Protein AF-A0A539DCM6-F1 (afdb_monomer)

Structure (mmCIF, N/CA/C/O backbone):
data_AF-A0A539DCM6-F1
#
_entry.id   AF-A0A539DCM6-F1
#
loop_
_atom_site.group_PDB
_atom_site.id
_atom_site.type_symbol
_atom_site.label_atom_id
_atom_site.label_alt_id
_atom_site.label_comp_id
_atom_site.label_asym_id
_atom_site.label_entity_id
_atom_site.label_seq_id
_atom_site.pdbx_PDB_ins_code
_atom_site.Cartn_x
_atom_site.Cartn_y
_atom_site.Cartn_z
_atom_site.occupancy
_atom_site.B_iso_or_equiv
_atom_site.auth_seq_id
_atom_site.auth_comp_id
_atom_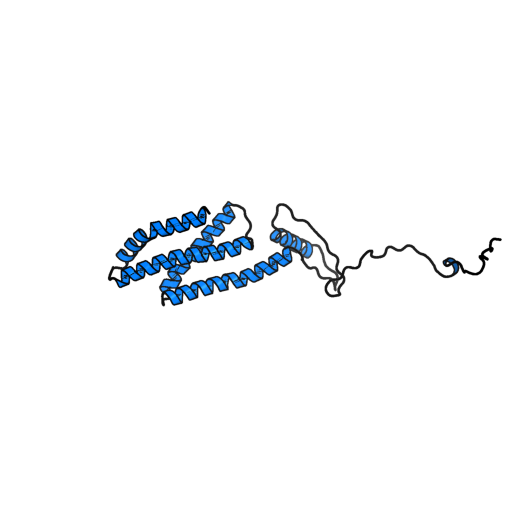site.auth_asym_id
_atom_site.auth_atom_id
_atom_site.pdbx_PDB_model_num
ATOM 1 N N . MET A 1 1 ? 67.502 37.985 -46.246 1.00 41.97 1 MET A N 1
ATOM 2 C CA . MET A 1 1 ? 68.127 36.725 -46.707 1.00 41.97 1 MET A CA 1
ATOM 3 C C . MET A 1 1 ? 67.236 35.557 -46.261 1.00 41.97 1 MET A C 1
ATOM 5 O O . MET A 1 1 ? 67.268 35.236 -45.078 1.00 41.97 1 MET A O 1
ATOM 9 N N . PRO A 1 2 ? 66.351 34.993 -47.108 1.00 43.91 2 PRO A N 1
ATOM 10 C CA . PRO A 1 2 ? 65.437 33.927 -46.693 1.00 43.91 2 PRO A CA 1
ATOM 11 C C . PRO A 1 2 ? 66.036 32.538 -46.976 1.00 43.91 2 PRO A C 1
ATOM 13 O O . PRO A 1 2 ? 66.591 32.291 -48.044 1.00 43.91 2 PRO A O 1
ATOM 16 N N . ARG A 1 3 ? 65.940 31.625 -46.001 1.00 49.44 3 ARG A N 1
ATOM 17 C CA . ARG A 1 3 ? 66.381 30.226 -46.120 1.00 49.44 3 ARG A CA 1
ATOM 18 C C . ARG A 1 3 ? 65.344 29.419 -46.907 1.00 49.44 3 ARG A C 1
ATOM 20 O O . ARG A 1 3 ? 64.214 29.262 -46.460 1.00 49.44 3 ARG A O 1
ATOM 27 N N . THR A 1 4 ? 65.741 28.885 -48.058 1.00 55.34 4 THR A N 1
ATOM 28 C CA . THR A 1 4 ? 64.937 27.976 -48.886 1.00 55.34 4 THR A CA 1
ATOM 29 C C . THR A 1 4 ? 64.808 26.606 -48.213 1.00 55.34 4 THR A C 1
ATOM 31 O O . THR A 1 4 ? 65.805 25.909 -48.011 1.00 55.34 4 THR A O 1
ATOM 34 N N . PHE A 1 5 ? 63.582 26.212 -47.870 1.00 56.78 5 PHE A N 1
ATOM 35 C CA . PHE A 1 5 ? 63.242 24.879 -47.367 1.00 56.78 5 PHE A CA 1
ATOM 36 C C . PHE A 1 5 ? 63.345 23.856 -48.517 1.00 56.78 5 PHE A C 1
ATOM 38 O O . PHE A 1 5 ? 62.618 23.950 -49.502 1.00 56.78 5 PHE A O 1
ATOM 45 N N . ARG A 1 6 ? 64.267 22.888 -48.419 1.00 56.03 6 ARG A N 1
ATOM 46 C CA . ARG A 1 6 ? 64.438 21.785 -49.388 1.00 56.03 6 ARG A CA 1
ATOM 47 C C . ARG A 1 6 ? 63.331 20.743 -49.169 1.00 56.03 6 ARG A C 1
ATOM 49 O O . ARG A 1 6 ? 63.297 20.120 -48.111 1.00 56.03 6 ARG A O 1
ATOM 56 N N . SER A 1 7 ? 62.453 20.540 -50.151 1.00 57.91 7 SER A N 1
ATOM 57 C CA . SER A 1 7 ? 61.242 19.705 -50.035 1.00 57.91 7 SER A CA 1
ATOM 58 C C . SER A 1 7 ? 61.414 18.206 -50.342 1.00 57.91 7 SER A C 1
ATOM 60 O O . SER A 1 7 ? 60.412 17.519 -50.499 1.00 57.91 7 SER A O 1
ATOM 62 N N . ASP A 1 8 ? 62.634 17.666 -50.416 1.00 59.78 8 ASP A N 1
ATOM 63 C CA . ASP A 1 8 ? 62.875 16.352 -51.056 1.00 59.78 8 ASP A CA 1
ATOM 64 C C . ASP A 1 8 ? 63.174 15.176 -50.110 1.00 59.78 8 ASP A C 1
ATOM 66 O O . ASP A 1 8 ? 63.873 14.236 -50.480 1.00 59.78 8 ASP A O 1
ATOM 70 N N . ARG A 1 9 ? 62.667 15.171 -48.869 1.00 59.62 9 ARG A N 1
ATOM 71 C CA . ARG A 1 9 ? 62.947 14.057 -47.932 1.00 59.62 9 ARG A CA 1
ATOM 72 C C . ARG A 1 9 ? 61.775 13.510 -47.120 1.00 59.62 9 ARG A C 1
ATOM 74 O O . ARG A 1 9 ? 61.997 12.897 -46.082 1.00 59.62 9 ARG A O 1
ATOM 81 N N . TRP A 1 10 ? 60.545 13.630 -47.617 1.00 63.12 10 TRP A N 1
ATOM 82 C CA . TRP A 1 10 ? 59.394 12.988 -46.973 1.00 63.12 10 TRP A CA 1
ATOM 83 C C . TRP A 1 10 ? 58.633 12.112 -47.973 1.00 63.12 10 TRP A C 1
ATOM 85 O O . TRP A 1 10 ? 58.002 12.647 -48.887 1.00 63.12 10 TRP A O 1
ATOM 95 N N . PRO A 1 11 ? 58.690 10.770 -47.852 1.00 66.06 11 PRO A N 1
ATOM 96 C CA . PRO A 1 11 ? 57.892 9.901 -48.705 1.00 66.06 11 PRO A CA 1
ATOM 97 C C . PRO A 1 11 ? 56.407 10.198 -48.477 1.00 66.06 11 PRO A C 1
ATOM 99 O O . PRO A 1 11 ? 55.925 10.211 -47.344 1.00 66.06 11 PRO A O 1
ATOM 102 N N . ARG A 1 12 ? 55.671 10.450 -49.564 1.00 67.19 12 ARG A N 1
ATOM 103 C CA . ARG A 1 12 ? 54.221 10.672 -49.516 1.00 67.19 12 ARG A CA 1
ATOM 104 C C . ARG A 1 12 ? 53.549 9.434 -48.914 1.00 67.19 12 ARG A C 1
ATOM 106 O O . ARG A 1 12 ? 53.760 8.335 -49.420 1.00 67.19 12 ARG A O 1
ATOM 113 N N . LEU A 1 13 ? 52.715 9.606 -47.883 1.00 63.19 13 LEU A N 1
ATOM 114 C CA . LEU A 1 13 ? 51.977 8.527 -47.193 1.00 63.19 13 LEU A CA 1
ATOM 115 C C . LEU A 1 13 ? 51.229 7.584 -48.155 1.00 63.19 13 LEU A C 1
ATOM 117 O O . LEU A 1 13 ? 51.194 6.375 -47.940 1.00 63.19 13 LEU A O 1
ATOM 121 N N . LEU A 1 14 ? 50.737 8.123 -49.273 1.00 65.38 14 LEU A N 1
ATOM 122 C CA . LEU A 1 14 ? 50.076 7.374 -50.349 1.00 65.38 14 LEU A CA 1
ATOM 123 C C . LEU A 1 14 ? 50.963 6.309 -51.026 1.00 65.38 14 LEU A C 1
ATOM 125 O O . LEU A 1 14 ? 50.437 5.416 -51.675 1.00 65.38 14 LEU A O 1
ATOM 129 N N . SER A 1 15 ? 52.293 6.378 -50.883 1.00 73.12 15 SER A N 1
ATOM 130 C CA . SER A 1 15 ? 53.228 5.385 -51.444 1.00 73.12 15 SER A CA 1
ATOM 131 C C . SER A 1 15 ? 53.387 4.125 -50.585 1.00 73.12 15 SER A C 1
ATOM 133 O O . SER A 1 15 ? 53.967 3.147 -51.051 1.00 73.12 15 SER A O 1
ATOM 135 N N . ARG A 1 16 ? 52.901 4.134 -49.332 1.00 73.25 16 ARG A N 1
ATOM 136 C CA . ARG A 1 16 ? 53.064 3.021 -48.375 1.00 73.25 16 ARG A CA 1
ATOM 137 C C . ARG A 1 16 ? 51.793 2.633 -47.612 1.00 73.25 16 ARG A C 1
ATOM 139 O O . ARG A 1 16 ? 51.820 1.646 -46.886 1.00 73.25 16 ARG A O 1
ATOM 146 N N . ALA A 1 17 ? 50.692 3.369 -47.765 1.00 77.56 17 ALA A N 1
ATOM 147 C CA . ALA A 1 17 ? 49.424 3.076 -47.102 1.00 77.56 17 ALA A CA 1
ATOM 148 C C . ALA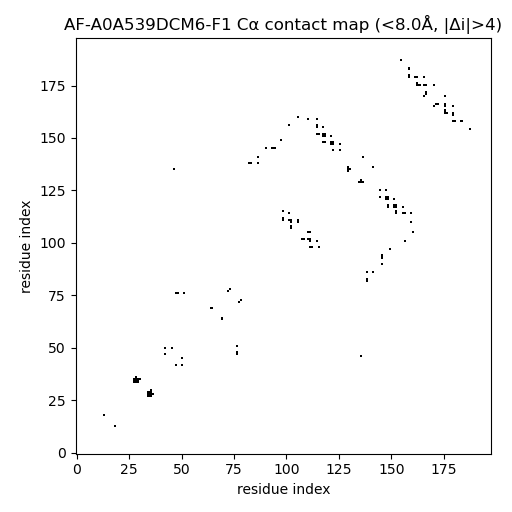 A 1 17 ? 48.232 3.315 -48.041 1.00 77.56 17 ALA A C 1
ATOM 150 O O . ALA A 1 17 ? 48.166 4.328 -48.738 1.00 77.56 17 ALA A O 1
ATOM 151 N N . LYS A 1 18 ? 47.268 2.387 -48.029 1.00 79.31 18 LYS A N 1
ATOM 152 C CA . LYS A 1 18 ? 46.002 2.509 -48.759 1.00 79.31 18 LYS A CA 1
ATOM 153 C C . LYS A 1 18 ? 44.984 3.213 -47.864 1.00 79.31 18 LYS A C 1
ATOM 155 O O . LYS A 1 18 ? 44.531 2.643 -46.877 1.00 79.31 18 LYS A O 1
ATOM 160 N N . ILE A 1 19 ? 44.649 4.456 -48.198 1.00 80.12 19 ILE A N 1
ATOM 161 C CA . ILE A 1 19 ? 43.641 5.237 -47.475 1.00 80.12 19 ILE A CA 1
ATOM 162 C C . ILE A 1 19 ? 42.272 4.879 -48.050 1.00 80.12 19 ILE A C 1
ATOM 164 O O . ILE A 1 19 ? 42.021 5.075 -49.237 1.00 80.12 19 ILE A O 1
ATOM 168 N N . THR A 1 20 ? 41.394 4.341 -47.210 1.00 83.88 20 THR A N 1
ATOM 169 C CA . THR A 1 20 ? 40.003 4.042 -47.561 1.00 83.88 20 THR A CA 1
ATOM 170 C C . THR A 1 20 ? 39.091 4.653 -46.520 1.00 83.88 20 THR A C 1
ATOM 172 O O . THR A 1 20 ? 39.305 4.441 -45.327 1.00 83.88 20 THR A O 1
ATOM 175 N N . PHE A 1 21 ? 38.064 5.364 -46.969 1.00 82.81 21 PHE A N 1
ATOM 176 C CA . PHE A 1 21 ? 36.978 5.777 -46.094 1.00 82.81 21 PHE A CA 1
ATOM 177 C C . PHE A 1 21 ? 36.132 4.545 -45.778 1.00 82.81 21 PHE 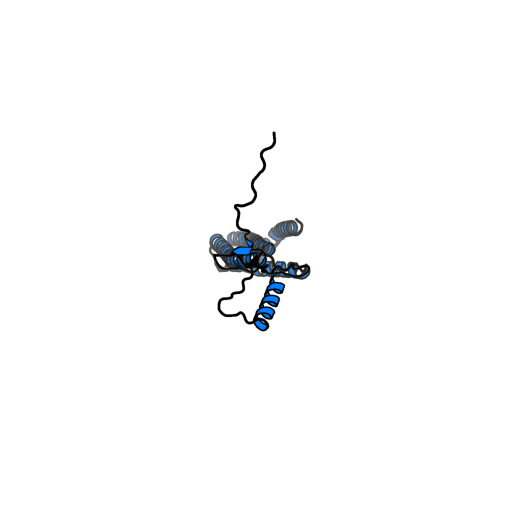A C 1
ATOM 179 O O . PHE A 1 21 ? 35.689 3.846 -46.688 1.00 82.81 21 PHE A O 1
ATOM 186 N N . GLN A 1 22 ? 35.972 4.250 -44.492 1.00 83.44 22 GLN A N 1
ATOM 187 C CA . GLN A 1 22 ? 35.114 3.177 -44.003 1.00 83.44 22 GLN A CA 1
ATOM 188 C C . GLN A 1 22 ? 34.178 3.759 -42.952 1.00 83.44 22 GLN A C 1
ATOM 190 O O . GLN A 1 22 ? 34.597 4.580 -42.132 1.00 83.44 22 GLN A O 1
ATOM 195 N N . GLU A 1 23 ? 32.920 3.331 -42.971 1.00 81.25 23 GLU A N 1
ATOM 196 C CA . GLU A 1 23 ? 31.984 3.653 -41.901 1.00 81.25 23 GLU A CA 1
ATOM 197 C C . GLU A 1 23 ? 32.360 2.847 -40.656 1.00 81.25 23 GLU A C 1
ATOM 199 O O . GLU A 1 23 ? 32.280 1.619 -40.623 1.00 81.25 23 GLU A O 1
ATOM 204 N N . GLY A 1 24 ? 32.831 3.559 -39.635 1.00 80.81 24 GLY A N 1
ATOM 205 C CA . GLY A 1 24 ? 33.124 3.010 -38.319 1.00 80.81 24 GLY A CA 1
ATOM 206 C C . GLY A 1 24 ? 32.058 3.411 -37.297 1.00 80.81 24 GLY A C 1
ATOM 207 O O . GLY A 1 24 ? 31.345 4.398 -37.493 1.00 80.81 24 GLY A O 1
ATOM 208 N N . PRO A 1 25 ? 31.940 2.683 -36.175 1.00 78.69 25 PRO A N 1
ATOM 209 C CA . PRO A 1 25 ? 31.052 3.086 -35.095 1.00 78.69 25 PRO A CA 1
ATOM 210 C C . PRO A 1 25 ? 31.507 4.431 -34.516 1.00 78.69 25 PRO A C 1
ATOM 212 O O . PRO A 1 25 ? 32.620 4.542 -34.010 1.00 78.69 25 PRO A O 1
ATOM 215 N N . ASN A 1 26 ? 30.622 5.430 -34.541 1.00 83.56 26 ASN A N 1
ATOM 216 C CA . ASN A 1 26 ? 30.879 6.743 -33.940 1.00 83.56 26 ASN A CA 1
ATOM 217 C C . ASN A 1 26 ? 31.069 6.646 -32.411 1.00 83.56 26 ASN A C 1
ATOM 219 O O . ASN A 1 26 ? 31.875 7.356 -31.820 1.00 83.56 26 ASN A O 1
ATOM 223 N N . GLN A 1 27 ? 30.349 5.724 -31.760 1.00 84.00 27 GLN A N 1
ATOM 224 C CA . GLN A 1 27 ? 30.454 5.484 -30.324 1.00 84.00 27 GLN A CA 1
ATOM 225 C C . GLN A 1 27 ? 30.151 4.020 -29.987 1.00 84.00 27 GLN A C 1
ATOM 227 O O . GLN A 1 27 ? 29.227 3.415 -30.535 1.00 84.00 27 GLN A O 1
ATOM 232 N N . ILE A 1 28 ? 30.921 3.446 -29.058 1.00 86.25 28 ILE A N 1
ATOM 233 C CA . ILE A 1 28 ? 30.667 2.111 -28.504 1.00 86.25 28 ILE A CA 1
ATOM 234 C C . ILE A 1 28 ? 30.239 2.268 -27.049 1.00 86.25 28 ILE A C 1
ATOM 236 O O . ILE A 1 28 ? 31.071 2.391 -26.152 1.00 86.25 28 ILE A O 1
ATOM 240 N N . THR A 1 29 ? 28.931 2.232 -26.814 1.00 87.38 29 THR A N 1
ATOM 241 C CA . THR A 1 29 ? 28.371 2.246 -25.461 1.00 87.38 29 THR A CA 1
ATOM 242 C C . THR A 1 29 ? 28.466 0.856 -24.844 1.00 87.38 29 THR A C 1
ATOM 244 O O . THR A 1 29 ? 28.192 -0.161 -25.493 1.00 87.38 29 THR A O 1
ATOM 247 N N . ARG A 1 30 ? 28.878 0.803 -23.578 1.00 89.25 30 ARG A N 1
ATOM 248 C CA . ARG A 1 30 ? 28.993 -0.436 -22.811 1.00 89.25 30 ARG A CA 1
ATOM 249 C C . ARG A 1 30 ? 28.294 -0.296 -21.475 1.00 89.25 30 ARG A C 1
ATOM 251 O O . ARG A 1 30 ? 28.344 0.759 -20.855 1.00 89.25 30 ARG A O 1
ATOM 258 N N . GLU A 1 31 ? 27.702 -1.389 -21.030 1.00 86.88 31 GLU A N 1
ATOM 259 C CA . GLU A 1 31 ? 27.119 -1.525 -19.704 1.00 86.88 31 GLU A CA 1
ATOM 260 C C . GLU A 1 31 ? 27.605 -2.851 -19.118 1.00 86.88 31 GLU A C 1
ATOM 262 O O . GLU A 1 31 ? 27.544 -3.886 -19.786 1.00 86.88 31 GLU A O 1
ATOM 267 N N . ASN A 1 32 ? 28.194 -2.812 -17.918 1.00 85.81 32 ASN A N 1
ATOM 268 C CA . ASN A 1 32 ? 28.840 -3.968 -17.278 1.00 85.81 32 ASN A CA 1
ATOM 269 C C . ASN A 1 32 ? 29.838 -4.707 -18.198 1.00 85.81 32 ASN A C 1
ATOM 271 O O . ASN A 1 32 ? 29.851 -5.933 -18.287 1.00 85.81 32 ASN A O 1
ATOM 275 N N . GLY A 1 33 ? 30.650 -3.948 -18.945 1.00 88.25 33 GLY A N 1
ATOM 276 C CA . GLY A 1 33 ? 31.675 -4.479 -19.857 1.00 88.25 33 GLY A CA 1
ATOM 277 C C . GLY A 1 33 ? 31.149 -5.019 -21.194 1.00 88.25 33 GLY A C 1
ATOM 278 O O . GLY A 1 33 ? 31.937 -5.232 -22.121 1.00 88.25 33 GLY A O 1
ATOM 279 N N . LYS A 1 34 ? 29.831 -5.168 -21.357 1.00 88.31 34 LYS A N 1
ATOM 280 C CA . LYS A 1 34 ? 29.202 -5.697 -22.574 1.00 88.31 34 LYS A CA 1
ATOM 281 C C . LYS A 1 34 ? 28.694 -4.560 -23.466 1.00 88.31 34 LYS A C 1
ATOM 283 O O . LYS A 1 34 ? 28.276 -3.518 -22.967 1.00 88.31 34 LYS A O 1
ATOM 288 N N . ARG A 1 35 ? 28.768 -4.722 -24.794 1.00 89.94 35 ARG A N 1
ATOM 289 C CA . ARG A 1 35 ? 28.284 -3.707 -25.749 1.00 89.94 35 ARG A CA 1
ATOM 290 C C . ARG A 1 35 ? 26.766 -3.583 -25.627 1.00 89.94 35 ARG A C 1
ATOM 292 O O . ARG A 1 35 ? 26.072 -4.593 -25.654 1.00 89.94 35 ARG A O 1
ATOM 299 N N . ARG A 1 36 ? 26.270 -2.351 -25.532 1.00 89.06 36 ARG A N 1
ATOM 300 C CA . ARG A 1 36 ? 24.843 -2.042 -25.441 1.00 89.06 36 ARG A CA 1
ATOM 301 C C . ARG A 1 36 ? 24.424 -1.123 -26.579 1.00 89.06 36 ARG A C 1
ATOM 303 O O . ARG A 1 36 ? 25.146 -0.196 -26.938 1.00 89.06 36 ARG A O 1
ATOM 310 N N . ILE A 1 37 ? 23.221 -1.362 -27.089 1.00 88.00 37 ILE A N 1
ATOM 311 C CA . ILE A 1 37 ? 22.486 -0.435 -27.947 1.00 88.00 37 ILE A CA 1
ATOM 312 C C . ILE A 1 37 ? 21.243 -0.012 -27.164 1.00 88.00 37 ILE A C 1
ATOM 314 O O . ILE A 1 37 ? 20.533 -0.861 -26.629 1.00 88.00 37 ILE A O 1
ATOM 318 N N . ALA A 1 38 ? 21.021 1.295 -27.030 1.00 87.75 38 ALA A N 1
ATOM 319 C CA . ALA A 1 38 ? 19.868 1.839 -26.325 1.00 87.75 38 ALA A CA 1
ATOM 320 C C . ALA A 1 38 ? 18.815 2.299 -27.337 1.00 87.75 38 ALA A C 1
ATOM 322 O O . ALA A 1 38 ? 19.101 3.142 -28.183 1.00 87.75 38 ALA A O 1
ATOM 323 N N . VAL A 1 39 ? 17.602 1.761 -27.222 1.00 88.44 39 VAL A N 1
ATOM 324 C CA . VAL A 1 39 ? 16.421 2.246 -27.943 1.00 88.44 39 VAL A CA 1
ATOM 325 C C . VAL A 1 39 ? 15.585 3.036 -26.944 1.00 88.44 39 VAL A C 1
ATOM 327 O O . VAL A 1 39 ? 15.215 2.510 -25.896 1.00 88.44 39 VAL A O 1
ATOM 330 N N . MET A 1 40 ? 15.349 4.314 -27.230 1.00 88.38 40 MET A N 1
ATOM 331 C CA . MET A 1 40 ? 14.592 5.212 -26.357 1.00 88.38 40 MET A CA 1
ATOM 332 C C . MET A 1 40 ? 13.223 5.484 -26.970 1.00 88.38 40 MET A C 1
ATOM 334 O O . MET A 1 40 ? 13.124 5.773 -28.160 1.00 88.38 40 MET A O 1
ATOM 338 N N . ALA A 1 41 ? 12.181 5.414 -26.150 1.00 88.25 41 ALA A N 1
ATOM 339 C CA . ALA A 1 41 ? 10.817 5.743 -26.534 1.00 88.25 41 ALA A CA 1
ATOM 340 C C . ALA A 1 41 ? 10.191 6.618 -25.444 1.00 88.25 41 ALA A C 1
ATOM 342 O O . ALA A 1 41 ? 10.286 6.296 -24.260 1.00 88.25 41 ALA A O 1
ATOM 343 N N . ASN A 1 42 ? 9.554 7.716 -25.850 1.00 86.88 42 ASN A N 1
ATOM 344 C CA . ASN A 1 42 ? 8.807 8.586 -24.947 1.00 86.88 42 ASN A CA 1
ATOM 345 C C . ASN A 1 42 ? 7.331 8.193 -24.992 1.00 86.88 42 ASN A C 1
ATOM 347 O O . ASN A 1 42 ? 6.722 8.187 -26.061 1.00 86.88 42 ASN A O 1
ATOM 351 N N . VAL A 1 43 ? 6.766 7.864 -23.833 1.00 84.81 43 VAL A N 1
ATOM 352 C CA . VAL A 1 43 ? 5.357 7.486 -23.694 1.00 84.81 43 VAL A CA 1
ATOM 353 C C . VAL A 1 43 ? 4.578 8.695 -23.188 1.00 84.81 43 VAL A C 1
ATOM 355 O O . VAL A 1 43 ? 4.910 9.249 -22.142 1.00 84.81 43 VAL A O 1
ATOM 358 N N . THR A 1 44 ? 3.525 9.079 -23.910 1.00 83.94 44 THR A N 1
ATOM 359 C CA . THR A 1 44 ? 2.646 10.201 -23.549 1.00 83.94 44 THR A CA 1
ATOM 360 C C . THR A 1 44 ? 1.194 9.736 -23.572 1.00 83.94 44 THR A C 1
ATOM 362 O O . THR A 1 44 ? 0.790 9.018 -24.483 1.00 83.94 44 THR A O 1
ATOM 365 N N . GLY A 1 45 ? 0.397 10.141 -22.579 1.00 79.06 45 GLY A N 1
ATOM 366 C CA . GLY A 1 45 ? -1.044 9.848 -22.531 1.00 79.06 45 GLY A CA 1
ATOM 367 C C . GLY A 1 45 ? -1.420 8.414 -22.131 1.00 79.06 45 GLY A C 1
ATOM 368 O O . GLY A 1 45 ? -2.593 8.062 -22.202 1.00 79.06 45 GLY A O 1
ATOM 369 N N . ARG A 1 46 ? -0.458 7.587 -21.701 1.00 78.88 46 ARG A N 1
ATOM 370 C CA . ARG A 1 46 ? -0.687 6.212 -21.226 1.00 78.88 46 ARG A CA 1
ATOM 371 C C . ARG A 1 46 ? 0.262 5.855 -20.083 1.00 78.88 46 ARG A C 1
ATOM 373 O O . ARG A 1 46 ? 1.299 6.492 -19.910 1.00 78.88 46 ARG A O 1
ATOM 380 N N . ASP A 1 47 ? -0.095 4.842 -19.300 1.00 81.88 47 ASP A N 1
ATOM 381 C CA . ASP A 1 47 ? 0.740 4.325 -18.225 1.00 81.88 47 ASP A CA 1
ATOM 382 C C . ASP A 1 47 ? 1.974 3.569 -18.760 1.00 81.88 47 ASP A C 1
ATOM 384 O O . ASP A 1 47 ? 1.916 2.808 -19.728 1.00 81.88 47 ASP A O 1
ATOM 388 N N . ILE A 1 48 ? 3.119 3.787 -18.107 1.00 83.06 48 ILE A N 1
ATOM 389 C CA . ILE A 1 48 ? 4.412 3.211 -18.513 1.00 83.06 48 ILE A CA 1
ATOM 390 C C . ILE A 1 48 ? 4.396 1.681 -18.384 1.00 83.06 48 ILE A C 1
ATOM 392 O O . ILE A 1 48 ? 4.947 0.983 -19.231 1.00 83.06 48 ILE A O 1
ATOM 396 N N . GLY A 1 49 ? 3.766 1.151 -17.331 1.00 81.31 49 GLY A N 1
ATOM 397 C CA . GLY A 1 49 ? 3.745 -0.287 -17.055 1.00 81.31 49 GLY A CA 1
ATOM 398 C C . GLY A 1 49 ? 3.014 -1.087 -18.133 1.00 81.31 49 GLY A C 1
ATOM 399 O O . GLY A 1 49 ? 3.544 -2.078 -18.637 1.00 81.31 49 GLY A O 1
ATOM 400 N N . GLY A 1 50 ? 1.827 -0.633 -18.523 1.00 84.44 50 GLY A N 1
ATOM 401 C CA . GLY A 1 50 ? 1.007 -1.218 -19.575 1.00 84.44 50 GLY A CA 1
ATOM 402 C C . GLY A 1 50 ? 1.675 -1.119 -20.940 1.00 84.44 50 GLY A C 1
ATOM 403 O O . GLY A 1 50 ? 1.720 -2.117 -21.657 1.00 84.44 50 GLY A O 1
ATOM 404 N N . PHE A 1 51 ? 2.278 0.031 -21.268 1.00 88.44 51 PHE A N 1
ATOM 405 C CA . PHE A 1 51 ? 3.053 0.179 -22.503 1.00 88.44 51 PHE A CA 1
ATOM 406 C C . PHE A 1 51 ? 4.212 -0.823 -22.585 1.00 88.44 51 PHE A C 1
ATOM 408 O O . PHE A 1 51 ? 4.350 -1.514 -23.591 1.00 88.44 51 PHE A O 1
ATOM 415 N N . VAL A 1 52 ? 5.031 -0.933 -21.532 1.00 87.31 52 VAL A N 1
ATOM 416 C CA . VAL A 1 52 ? 6.184 -1.848 -21.534 1.00 87.31 52 VAL A CA 1
ATOM 417 C C . VAL A 1 52 ? 5.736 -3.307 -21.581 1.00 87.31 52 VAL A C 1
ATOM 419 O O . VAL A 1 52 ? 6.343 -4.100 -22.292 1.00 87.31 52 VAL A O 1
ATOM 422 N N . THR A 1 53 ? 4.651 -3.662 -20.891 1.00 87.38 53 THR A N 1
ATOM 423 C CA . THR A 1 53 ? 4.105 -5.029 -20.926 1.00 87.38 53 THR A CA 1
ATOM 424 C C . THR A 1 53 ? 3.645 -5.410 -22.336 1.00 87.38 53 THR A C 1
ATOM 426 O O . THR A 1 53 ? 3.971 -6.491 -22.822 1.00 87.38 53 THR A O 1
ATOM 429 N N . GLU A 1 54 ? 2.939 -4.511 -23.024 1.00 88.81 54 GLU A N 1
ATOM 430 C CA . GLU A 1 54 ? 2.507 -4.713 -24.412 1.00 88.81 54 GLU A CA 1
ATOM 431 C C . GLU A 1 54 ? 3.701 -4.781 -25.375 1.00 88.81 54 GLU A C 1
ATOM 433 O O . GLU A 1 54 ? 3.756 -5.648 -26.250 1.00 88.81 54 GLU A O 1
ATOM 438 N N . ALA A 1 55 ? 4.682 -3.892 -25.204 1.00 88.81 55 ALA A N 1
ATOM 439 C CA . ALA A 1 55 ? 5.883 -3.872 -26.026 1.00 88.81 55 ALA A CA 1
ATOM 440 C C . ALA A 1 55 ? 6.714 -5.151 -25.842 1.00 88.81 55 ALA A C 1
ATOM 442 O O . ALA A 1 55 ? 7.150 -5.727 -26.835 1.00 88.81 55 ALA A O 1
ATOM 443 N N . GLN A 1 56 ? 6.862 -5.636 -24.605 1.00 88.25 56 GLN A N 1
ATOM 444 C CA . GLN A 1 56 ? 7.536 -6.897 -24.302 1.00 88.25 56 GLN A CA 1
ATOM 445 C C . GLN A 1 56 ? 6.858 -8.069 -25.014 1.00 88.25 56 GLN A C 1
ATOM 447 O O . GLN A 1 56 ? 7.525 -8.811 -25.725 1.00 88.25 56 GLN A O 1
ATOM 452 N N . GLN A 1 57 ? 5.530 -8.185 -24.909 1.00 90.62 57 GLN A N 1
ATOM 453 C CA . GLN A 1 57 ? 4.774 -9.252 -25.575 1.00 90.62 57 GLN A CA 1
ATOM 454 C C . GLN A 1 57 ? 4.948 -9.231 -27.099 1.00 90.62 57 GLN A C 1
ATOM 456 O O . GLN A 1 57 ? 5.128 -10.277 -27.720 1.00 90.62 57 GLN A O 1
ATOM 461 N N . ARG A 1 58 ? 4.915 -8.045 -27.719 1.00 90.62 58 ARG A N 1
ATOM 462 C CA . ARG A 1 58 ? 5.091 -7.910 -29.174 1.00 90.62 58 ARG A CA 1
ATOM 463 C C . ARG A 1 58 ? 6.513 -8.220 -29.625 1.00 90.62 58 ARG A C 1
ATOM 465 O O . ARG A 1 58 ? 6.685 -8.846 -30.671 1.00 90.62 58 ARG A O 1
ATOM 472 N N . ILE A 1 59 ? 7.509 -7.774 -28.862 1.00 89.12 59 ILE A N 1
ATOM 473 C CA . ILE A 1 59 ? 8.926 -8.020 -29.145 1.00 89.12 59 ILE A CA 1
ATOM 474 C C . ILE A 1 59 ? 9.227 -9.510 -29.014 1.00 89.12 59 ILE A C 1
ATOM 476 O O . ILE A 1 59 ? 9.783 -10.077 -29.948 1.00 89.12 59 ILE A O 1
ATOM 480 N N . ASP A 1 60 ? 8.780 -10.153 -27.935 1.00 87.44 60 ASP A N 1
ATOM 481 C CA . ASP A 1 60 ? 8.983 -11.589 -27.719 1.00 87.44 60 ASP A CA 1
ATOM 482 C C . ASP A 1 60 ? 8.307 -12.438 -28.809 1.00 87.44 60 ASP A C 1
ATOM 484 O O . ASP A 1 60 ? 8.839 -13.471 -29.205 1.00 87.44 60 ASP A O 1
ATOM 488 N N . ALA A 1 61 ? 7.159 -11.994 -29.336 1.00 89.00 61 ALA A N 1
ATOM 489 C CA . ALA A 1 61 ? 6.456 -12.696 -30.410 1.00 89.00 61 ALA A CA 1
ATOM 490 C C . ALA A 1 61 ? 7.075 -12.484 -31.804 1.00 89.00 61 ALA A C 1
ATOM 492 O O . ALA A 1 61 ? 6.993 -13.368 -32.656 1.00 89.00 61 ALA A O 1
ATOM 493 N N . SER A 1 62 ? 7.656 -11.309 -32.067 1.00 86.56 62 SER A N 1
ATOM 494 C CA . SER A 1 62 ? 8.068 -10.908 -33.423 1.00 86.56 62 SER A CA 1
ATOM 495 C C . SER A 1 62 ? 9.578 -10.985 -33.654 1.00 86.56 62 SER A C 1
ATOM 497 O O . SER A 1 62 ? 10.018 -11.048 -34.801 1.00 86.56 62 SER A O 1
ATOM 499 N N . ILE A 1 63 ? 10.388 -10.944 -32.592 1.00 85.00 63 ILE A N 1
ATOM 500 C CA . ILE A 1 63 ? 11.842 -10.799 -32.678 1.00 85.00 63 ILE A CA 1
ATOM 501 C C . ILE A 1 63 ? 12.517 -11.981 -31.986 1.00 85.00 63 ILE A C 1
ATOM 503 O O . ILE A 1 63 ? 12.511 -12.105 -30.766 1.00 85.00 63 ILE A O 1
ATOM 507 N N . HIS A 1 64 ? 13.190 -12.808 -32.782 1.00 82.69 64 HIS A N 1
ATOM 508 C CA . HIS A 1 64 ? 14.069 -13.856 -32.275 1.00 82.69 64 HIS A CA 1
ATOM 509 C C . HIS A 1 64 ? 15.493 -13.304 -32.182 1.00 82.69 64 HIS A C 1
ATOM 511 O O . HIS A 1 64 ? 16.124 -12.993 -33.193 1.00 82.69 64 HIS A O 1
ATOM 517 N N . LEU A 1 65 ? 15.993 -13.149 -30.957 1.00 84.06 65 LEU A N 1
ATOM 518 C CA . LEU A 1 65 ? 17.347 -12.659 -30.711 1.00 84.06 65 LEU A CA 1
ATOM 519 C C . LEU A 1 65 ? 18.377 -13.758 -31.032 1.00 84.06 65 LEU A C 1
ATOM 521 O O . LEU A 1 65 ? 18.205 -14.895 -30.585 1.00 84.06 65 LEU A O 1
ATOM 525 N N . PRO A 1 66 ? 19.467 -13.447 -31.762 1.00 85.75 66 PRO A N 1
ATOM 526 C CA . PRO A 1 66 ? 20.563 -14.389 -31.953 1.00 85.75 66 PRO A CA 1
ATOM 527 C C . PRO A 1 66 ? 21.193 -14.794 -30.609 1.00 85.75 66 PRO A C 1
ATOM 529 O O . PRO A 1 66 ? 21.173 -14.009 -29.652 1.00 85.75 66 PRO A O 1
ATOM 532 N N . PRO A 1 67 ? 21.813 -15.983 -30.519 1.00 83.81 67 PRO A N 1
ATOM 533 C CA . PRO A 1 67 ? 22.493 -16.411 -29.303 1.00 83.81 67 PRO A CA 1
ATOM 534 C C . PRO A 1 67 ? 23.566 -15.395 -28.886 1.00 83.81 67 PRO A C 1
ATOM 536 O O . PRO A 1 67 ? 24.334 -14.897 -29.708 1.00 83.81 67 PRO A O 1
ATOM 539 N N . GLY A 1 68 ? 23.609 -15.082 -27.589 1.00 84.50 68 GLY A N 1
ATOM 540 C CA . GLY A 1 68 ? 24.532 -14.093 -27.022 1.00 84.50 68 GLY A CA 1
ATOM 541 C C . GLY A 1 68 ? 23.986 -12.663 -26.938 1.00 84.50 68 GLY A C 1
ATOM 542 O O . GLY A 1 68 ? 24.679 -11.805 -26.395 1.00 84.50 68 GLY A O 1
ATOM 543 N N . TYR A 1 69 ? 22.758 -12.405 -27.400 1.00 85.94 69 TYR A N 1
ATOM 544 C CA . TYR A 1 69 ? 22.053 -11.138 -27.192 1.00 85.94 69 TYR A CA 1
ATOM 545 C C . TYR A 1 69 ? 20.991 -11.284 -26.098 1.00 85.94 69 TYR A C 1
ATOM 547 O O . TYR A 1 69 ? 20.318 -12.306 -26.000 1.00 85.94 69 TYR A O 1
ATOM 555 N N . TRP A 1 70 ? 20.826 -10.249 -25.280 1.00 85.69 70 TRP A N 1
ATOM 556 C CA . TRP A 1 70 ? 19.737 -10.144 -24.309 1.00 85.69 70 TRP A CA 1
ATOM 557 C C . TRP A 1 70 ? 19.100 -8.765 -24.421 1.00 85.69 70 TRP A C 1
ATOM 559 O O . TRP A 1 70 ? 19.770 -7.775 -24.730 1.00 85.69 70 TRP A O 1
ATOM 569 N N . LEU A 1 71 ? 17.801 -8.713 -24.155 1.00 88.19 71 LEU A N 1
ATOM 570 C CA . LEU A 1 71 ? 17.039 -7.478 -24.089 1.00 88.19 71 LEU A CA 1
ATOM 571 C C . LEU A 1 71 ? 16.805 -7.121 -22.622 1.00 88.19 71 LEU A C 1
ATOM 573 O O . LEU A 1 71 ? 16.534 -7.989 -21.796 1.00 88.19 71 LEU A O 1
ATOM 577 N N . GLY A 1 72 ? 16.959 -5.843 -22.293 1.00 86.38 72 GLY A N 1
ATOM 578 C CA . GLY A 1 72 ? 16.740 -5.324 -20.950 1.00 86.38 72 GLY A CA 1
ATOM 579 C C . GLY A 1 72 ? 15.930 -4.040 -21.007 1.00 86.38 72 GLY A C 1
ATOM 580 O O . GLY A 1 72 ? 16.181 -3.185 -21.858 1.00 86.38 72 GLY A O 1
ATOM 581 N N . TRP A 1 73 ? 14.977 -3.905 -20.088 1.00 87.38 73 TRP A N 1
ATOM 582 C CA . TRP A 1 73 ? 14.197 -2.684 -19.908 1.00 87.38 73 TRP A CA 1
ATOM 583 C C . TRP A 1 73 ? 14.784 -1.881 -18.763 1.00 87.38 73 TRP A C 1
ATOM 585 O O . TRP A 1 73 ? 14.806 -2.346 -17.627 1.00 87.38 73 TRP A O 1
ATOM 595 N N . GLY A 1 74 ? 15.258 -0.682 -19.081 1.00 85.62 74 GLY A N 1
ATOM 596 C CA . GLY A 1 74 ? 15.848 0.239 -18.115 1.00 85.62 74 GLY A CA 1
ATOM 597 C C . GLY A 1 74 ? 15.046 1.530 -17.967 1.00 85.62 74 GLY A C 1
ATOM 598 O O . GLY A 1 74 ? 13.983 1.716 -18.565 1.00 85.62 74 GLY A O 1
ATOM 599 N N . GLY A 1 75 ? 15.589 2.464 -17.192 1.00 86.75 75 GLY A N 1
ATOM 600 C CA . GLY A 1 75 ? 15.045 3.817 -17.057 1.00 86.75 75 GLY A CA 1
ATOM 601 C C . GLY A 1 75 ? 13.874 3.895 -16.075 1.00 86.75 75 GLY A C 1
ATOM 602 O O . GLY A 1 75 ? 13.917 3.323 -14.989 1.00 86.75 75 GLY A O 1
ATOM 603 N N . GLN A 1 76 ? 12.815 4.632 -16.428 1.00 83.69 76 GLN A N 1
ATOM 604 C CA . GLN A 1 76 ? 11.674 4.847 -15.522 1.00 83.69 76 GLN A CA 1
ATOM 605 C C . GLN A 1 76 ? 10.944 3.546 -15.156 1.00 83.69 76 GLN A C 1
ATOM 607 O O . GLN A 1 76 ? 10.449 3.418 -14.038 1.00 83.69 76 GLN A O 1
ATOM 612 N N . PHE A 1 77 ? 10.907 2.570 -16.065 1.00 85.81 77 PHE A N 1
ATOM 613 C CA . PHE A 1 77 ? 10.276 1.276 -15.814 1.00 85.81 77 PHE A CA 1
ATOM 614 C C . PHE A 1 77 ? 11.051 0.427 -14.796 1.00 85.81 77 PHE A C 1
ATOM 616 O O . PHE A 1 77 ? 10.447 -0.171 -13.910 1.00 85.81 77 PHE A O 1
ATOM 623 N N . GLU A 1 78 ? 12.384 0.425 -14.858 1.00 86.75 78 GLU A N 1
ATOM 624 C CA . GLU A 1 78 ? 13.227 -0.254 -13.866 1.00 86.75 78 GLU A CA 1
ATOM 625 C C . GLU A 1 78 ? 13.022 0.343 -12.468 1.00 86.75 78 GLU A C 1
ATOM 627 O O . GLU A 1 78 ? 12.798 -0.389 -11.502 1.00 86.75 78 GLU A O 1
ATOM 632 N N . ASN A 1 79 ? 12.984 1.677 -12.372 1.00 86.19 79 ASN A N 1
ATOM 633 C CA . ASN A 1 79 ? 12.659 2.376 -11.127 1.00 86.19 79 ASN A CA 1
ATOM 634 C C . ASN A 1 79 ? 11.256 2.010 -10.612 1.00 86.19 79 ASN A C 1
ATOM 636 O O . ASN A 1 79 ? 11.078 1.809 -9.409 1.00 86.19 79 ASN A O 1
ATOM 640 N N . LEU A 1 80 ? 10.270 1.881 -11.508 1.00 83.94 80 LEU A N 1
ATOM 641 C CA . LEU A 1 80 ? 8.913 1.453 -11.164 1.00 83.94 80 LEU A CA 1
ATOM 642 C C . LEU A 1 80 ? 8.896 0.023 -10.603 1.00 83.94 80 LEU A C 1
ATOM 644 O O . LEU A 1 80 ? 8.281 -0.205 -9.562 1.00 83.94 80 LEU A O 1
ATOM 648 N N . ILE A 1 81 ? 9.590 -0.926 -11.242 1.00 85.44 81 ILE A N 1
ATOM 649 C CA . ILE A 1 81 ? 9.701 -2.313 -10.759 1.00 85.44 81 ILE A CA 1
ATOM 650 C C . ILE A 1 81 ? 10.400 -2.354 -9.400 1.00 85.44 81 ILE A C 1
ATOM 652 O O . ILE A 1 81 ? 9.896 -2.982 -8.466 1.00 85.44 81 ILE A O 1
ATOM 656 N N . ALA A 1 82 ? 11.543 -1.679 -9.267 1.00 87.12 82 ALA A N 1
ATOM 657 C CA . ALA A 1 82 ? 12.304 -1.651 -8.025 1.00 87.12 82 ALA A CA 1
ATOM 658 C C . ALA A 1 82 ? 11.463 -1.089 -6.868 1.00 87.12 82 ALA A C 1
ATOM 660 O O . ALA A 1 82 ? 11.461 -1.645 -5.767 1.00 87.12 82 ALA A O 1
ATOM 661 N N . ALA A 1 83 ? 10.705 -0.021 -7.119 1.00 86.25 83 ALA A N 1
ATOM 662 C CA . ALA A 1 83 ? 9.813 0.567 -6.129 1.00 86.25 83 ALA A CA 1
ATOM 663 C C . ALA A 1 83 ? 8.610 -0.329 -5.802 1.00 86.25 83 ALA A C 1
ATOM 665 O O . ALA A 1 83 ? 8.276 -0.488 -4.627 1.00 86.25 83 ALA A O 1
ATOM 666 N N . ARG A 1 84 ? 7.991 -0.962 -6.807 1.00 85.19 84 ARG A N 1
ATOM 667 C CA . ARG A 1 84 ? 6.904 -1.931 -6.605 1.00 85.19 84 ARG A CA 1
ATOM 668 C C . ARG A 1 84 ? 7.354 -3.086 -5.712 1.00 85.19 84 ARG A C 1
ATOM 670 O O . ARG A 1 84 ? 6.674 -3.391 -4.741 1.00 85.19 84 ARG A O 1
ATOM 677 N N . LYS A 1 85 ? 8.531 -3.658 -5.979 1.00 88.25 85 LYS A N 1
ATOM 678 C CA . LYS A 1 85 ? 9.099 -4.753 -5.179 1.00 88.25 85 LYS A CA 1
ATOM 679 C C . LYS A 1 85 ? 9.329 -4.349 -3.720 1.00 88.25 85 LYS A C 1
ATOM 681 O O . LYS A 1 85 ? 9.113 -5.143 -2.811 1.00 88.25 85 LYS A O 1
ATOM 686 N N . ARG A 1 86 ? 9.745 -3.099 -3.478 1.00 88.25 86 ARG A N 1
ATOM 687 C CA . ARG A 1 86 ? 9.852 -2.555 -2.115 1.00 88.25 86 ARG A CA 1
ATOM 688 C C . ARG A 1 86 ? 8.479 -2.444 -1.451 1.00 88.2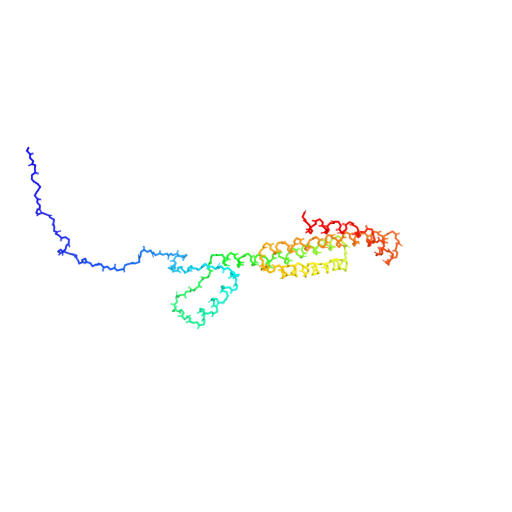5 86 ARG A C 1
ATOM 690 O O . ARG A 1 86 ? 8.337 -2.882 -0.317 1.00 88.25 86 ARG A O 1
ATOM 697 N N . LEU A 1 87 ? 7.471 -1.908 -2.143 1.00 86.31 87 LEU A N 1
ATOM 698 C CA . LEU A 1 87 ? 6.096 -1.799 -1.632 1.00 86.31 87 LEU A CA 1
ATOM 699 C C . LEU A 1 87 ? 5.473 -3.162 -1.309 1.00 86.31 87 LEU A C 1
ATOM 701 O O . LEU A 1 87 ? 4.810 -3.285 -0.285 1.00 86.31 87 LEU A O 1
ATOM 705 N N . GLU A 1 88 ? 5.731 -4.182 -2.126 1.00 88.06 88 GLU A N 1
ATOM 706 C CA . GLU A 1 88 ? 5.268 -5.557 -1.888 1.00 88.06 88 GLU A CA 1
ATOM 707 C C . GLU A 1 88 ? 5.793 -6.139 -0.566 1.00 88.06 88 GLU A C 1
ATOM 709 O O . GLU A 1 88 ? 5.120 -6.966 0.037 1.00 88.06 88 GLU A O 1
ATOM 714 N N . ILE A 1 89 ? 6.949 -5.679 -0.077 1.00 91.88 89 ILE A N 1
ATOM 715 C CA . ILE A 1 89 ? 7.498 -6.075 1.229 1.00 91.88 89 ILE A CA 1
ATOM 716 C C . ILE A 1 89 ? 7.028 -5.122 2.336 1.00 91.88 89 ILE A C 1
ATOM 718 O O . ILE A 1 89 ? 6.636 -5.559 3.418 1.00 91.88 89 ILE A O 1
ATOM 722 N N . VAL A 1 90 ? 7.061 -3.813 2.077 1.00 91.06 90 VAL A N 1
ATOM 723 C CA . VAL A 1 90 ? 6.761 -2.784 3.080 1.00 91.06 90 VAL A CA 1
ATOM 724 C C . VAL A 1 90 ? 5.286 -2.801 3.479 1.00 91.06 90 VAL A C 1
ATOM 726 O O . VAL A 1 90 ? 4.998 -2.707 4.666 1.00 91.06 90 VAL A O 1
ATOM 729 N N . VAL A 1 91 ? 4.350 -2.968 2.537 1.00 90.06 91 VAL A N 1
ATOM 730 C CA . VAL A 1 91 ? 2.905 -2.954 2.834 1.00 90.06 91 VAL A CA 1
ATOM 731 C C . VAL A 1 91 ? 2.510 -4.084 3.801 1.00 90.06 91 VAL A C 1
ATOM 733 O O . VAL A 1 91 ? 1.934 -3.771 4.846 1.00 90.06 91 VAL A O 1
ATOM 736 N N . PRO A 1 92 ? 2.839 -5.370 3.550 1.00 91.56 92 PRO A N 1
ATOM 737 C CA . PRO A 1 92 ? 2.554 -6.439 4.506 1.00 91.56 92 PRO A CA 1
ATOM 738 C C . PRO A 1 92 ? 3.261 -6.241 5.845 1.00 91.56 92 PRO A C 1
ATOM 740 O O . PRO A 1 92 ? 2.657 -6.478 6.887 1.00 91.56 92 PRO A O 1
ATOM 743 N N . LEU A 1 93 ? 4.514 -5.769 5.832 1.00 95.38 93 LEU A N 1
ATOM 744 C CA . LEU A 1 93 ? 5.270 -5.516 7.057 1.00 95.38 93 LEU A CA 1
ATOM 745 C C . LEU A 1 93 ? 4.608 -4.429 7.915 1.00 95.38 93 LEU A C 1
ATOM 747 O O . LEU A 1 93 ? 4.444 -4.611 9.119 1.00 95.38 93 LEU A O 1
ATOM 751 N N . SER A 1 94 ? 4.171 -3.323 7.307 1.00 92.38 94 SER A N 1
ATOM 752 C CA . SER A 1 94 ? 3.437 -2.262 8.001 1.00 92.38 94 SER A CA 1
ATOM 753 C C . SER A 1 94 ? 2.111 -2.766 8.568 1.00 92.38 94 SER A C 1
ATOM 755 O O . SER A 1 94 ? 1.807 -2.491 9.725 1.00 92.38 94 SER A O 1
ATOM 757 N N . LEU A 1 95 ? 1.337 -3.538 7.799 1.00 91.81 95 LEU A N 1
ATOM 758 C CA . LEU A 1 95 ? 0.078 -4.117 8.278 1.00 91.81 95 LEU A CA 1
ATOM 759 C C . LEU A 1 95 ? 0.293 -5.109 9.429 1.00 91.81 95 LEU A C 1
ATOM 761 O O . LEU A 1 95 ? -0.467 -5.091 10.397 1.00 91.81 95 LEU A O 1
ATOM 765 N N . ALA A 1 96 ? 1.346 -5.925 9.365 1.00 94.19 96 ALA A N 1
ATOM 766 C CA . ALA A 1 96 ? 1.724 -6.834 10.442 1.00 94.19 96 ALA A CA 1
ATOM 767 C C . ALA A 1 96 ? 2.115 -6.072 11.717 1.00 94.19 96 ALA A C 1
ATOM 769 O O . ALA A 1 96 ? 1.669 -6.431 12.804 1.00 94.19 96 ALA A O 1
ATOM 770 N N . LEU A 1 97 ? 2.888 -4.987 11.592 1.00 94.31 97 LEU A N 1
ATOM 771 C CA . LEU A 1 97 ? 3.240 -4.123 12.723 1.00 94.31 97 LEU A CA 1
ATOM 772 C C . LEU A 1 97 ? 2.010 -3.438 13.327 1.00 94.31 97 LEU A C 1
ATOM 774 O O . LEU A 1 97 ? 1.868 -3.414 14.547 1.00 94.31 97 LEU A O 1
ATOM 778 N N . ILE A 1 98 ? 1.092 -2.935 12.499 1.00 92.56 98 ILE A N 1
ATOM 779 C CA . ILE A 1 98 ? -0.177 -2.362 12.966 1.00 92.56 98 ILE A CA 1
ATOM 780 C C . ILE A 1 98 ? -0.984 -3.413 13.738 1.00 92.56 98 ILE A C 1
ATOM 782 O O . ILE A 1 98 ? -1.461 -3.139 14.837 1.00 92.56 98 ILE A O 1
ATOM 786 N N . PHE A 1 99 ? -1.105 -4.629 13.203 1.00 92.44 99 PHE A N 1
ATOM 787 C CA . PHE A 1 99 ? -1.803 -5.718 13.883 1.00 92.44 99 PHE A CA 1
ATOM 788 C C . PHE A 1 99 ? -1.141 -6.090 15.216 1.00 92.44 99 PHE A C 1
ATOM 790 O O . PHE A 1 99 ? -1.834 -6.266 16.217 1.00 92.44 99 PHE A O 1
ATOM 797 N N . LEU A 1 100 ? 0.193 -6.156 15.257 1.00 94.12 100 LEU A N 1
ATOM 798 C CA . LEU A 1 100 ? 0.951 -6.415 16.480 1.00 94.12 100 LEU A CA 1
ATOM 799 C C . LEU A 1 100 ? 0.685 -5.336 17.540 1.00 94.12 100 LEU A C 1
ATOM 801 O O . LEU A 1 100 ? 0.429 -5.670 18.692 1.00 94.12 100 LEU A O 1
ATOM 805 N N . LEU A 1 101 ? 0.675 -4.057 17.152 1.00 91.94 101 LEU A N 1
ATOM 806 C CA . LEU A 1 101 ? 0.352 -2.947 18.055 1.00 91.94 101 LEU A CA 1
ATOM 807 C C . LEU A 1 101 ? -1.086 -3.024 18.586 1.00 91.94 101 LEU A C 1
ATOM 809 O O . LEU A 1 101 ? -1.338 -2.741 19.758 1.00 91.94 101 LEU A O 1
ATOM 813 N N . LEU A 1 102 ? -2.044 -3.437 17.755 1.00 91.56 102 LEU A N 1
ATOM 814 C CA . LEU A 1 102 ? -3.417 -3.676 18.206 1.00 91.56 102 LEU A CA 1
ATOM 815 C C . LEU A 1 102 ? -3.494 -4.841 19.194 1.00 91.56 102 LEU A C 1
ATOM 817 O O . LEU A 1 102 ? -4.198 -4.755 20.201 1.00 91.56 102 LEU A O 1
ATOM 821 N N . PHE A 1 103 ? -2.757 -5.917 18.924 1.00 92.69 103 PHE A N 1
ATOM 822 C CA . PHE A 1 103 ? -2.689 -7.070 19.810 1.00 92.69 103 PHE A CA 1
ATOM 823 C C . PHE A 1 103 ? -2.090 -6.705 21.172 1.00 92.69 103 PHE A C 1
ATOM 825 O O . PHE A 1 103 ? -2.666 -7.076 22.193 1.00 92.69 103 PHE A O 1
ATOM 832 N N . THR A 1 104 ? -0.999 -5.934 21.211 1.00 91.75 104 THR A N 1
ATOM 833 C CA . THR A 1 104 ? -0.400 -5.479 22.476 1.00 91.75 104 THR A CA 1
ATOM 834 C C . THR A 1 104 ? -1.296 -4.491 23.221 1.00 91.75 104 THR A C 1
ATOM 836 O O . THR A 1 104 ? -1.325 -4.516 24.447 1.00 91.75 104 THR A O 1
ATOM 839 N N . THR A 1 105 ? -2.069 -3.667 22.507 1.00 89.94 105 THR A N 1
ATOM 840 C CA . THR A 1 105 ? -2.990 -2.695 23.122 1.00 89.94 105 THR A CA 1
ATOM 841 C C . THR A 1 105 ? -4.196 -3.367 23.779 1.00 89.94 105 THR A C 1
ATOM 843 O O . THR A 1 105 ? -4.583 -2.996 24.884 1.00 89.94 105 THR A O 1
ATOM 846 N N . PHE A 1 106 ? -4.810 -4.353 23.117 1.00 89.00 106 PHE A N 1
ATOM 847 C CA . PHE A 1 106 ? -6.026 -5.000 23.623 1.00 89.00 106 PHE A CA 1
ATOM 848 C C . PHE A 1 106 ? -5.779 -6.297 24.396 1.00 89.00 106 PHE A C 1
ATOM 850 O O . PHE A 1 106 ? -6.693 -6.791 25.055 1.00 89.00 106 PHE A O 1
ATOM 857 N N . GLY A 1 107 ? -4.600 -6.910 24.261 1.00 88.44 107 GLY A N 1
ATOM 858 C CA . GLY A 1 107 ? -4.308 -8.240 24.808 1.00 88.44 107 GLY A CA 1
ATOM 859 C C . GLY A 1 107 ? -5.215 -9.350 24.257 1.00 88.44 107 GLY A C 1
ATOM 860 O O . GLY A 1 107 ? -5.286 -10.437 24.824 1.00 88.44 107 GLY A O 1
ATOM 861 N N . SER A 1 108 ? -5.957 -9.086 23.173 1.00 90.38 108 SER A N 1
ATOM 862 C CA . SER A 1 108 ? -6.981 -9.981 22.636 1.00 90.38 108 SER A CA 1
ATOM 863 C C . SER A 1 108 ? -6.982 -9.984 21.113 1.00 90.38 108 SER A C 1
ATOM 865 O O . SER A 1 108 ? -7.285 -8.976 20.472 1.00 90.38 108 SER A O 1
ATOM 867 N N . ILE A 1 109 ? -6.735 -11.163 20.531 1.00 90.88 109 ILE A N 1
ATOM 868 C CA . ILE A 1 109 ? -6.757 -11.383 19.076 1.00 90.88 109 ILE A CA 1
ATOM 869 C C . ILE A 1 109 ? -8.129 -11.037 18.489 1.00 90.88 1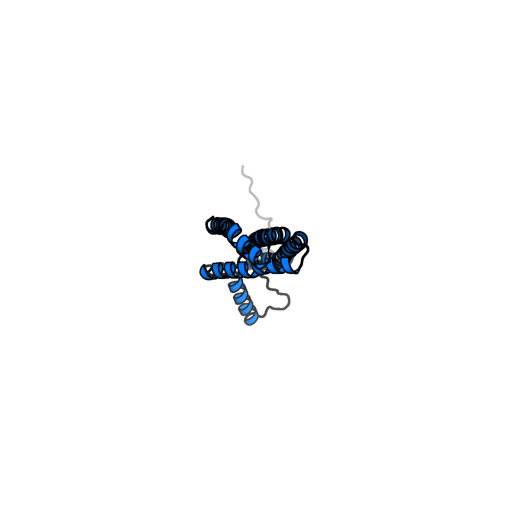09 ILE A C 1
ATOM 871 O O . ILE A 1 109 ? -8.203 -10.451 17.415 1.00 90.88 109 ILE A O 1
ATOM 875 N N . LYS A 1 110 ? -9.222 -11.343 19.201 1.00 92.00 110 LYS A N 1
ATOM 876 C CA . LYS A 1 110 ? -10.587 -11.066 18.722 1.00 92.00 110 LYS A CA 1
ATOM 877 C C . LYS A 1 110 ? -10.830 -9.568 18.545 1.00 92.00 110 LYS A C 1
ATOM 879 O O . LYS A 1 110 ? -11.384 -9.160 17.532 1.00 92.00 110 LYS A O 1
ATOM 884 N N . GLN A 1 111 ? -10.399 -8.754 19.511 1.00 90.44 111 GLN A N 1
ATOM 885 C CA . GLN A 1 111 ? -10.571 -7.300 19.443 1.00 90.44 111 GLN A CA 1
ATOM 886 C C . GLN A 1 111 ? -9.635 -6.667 18.410 1.00 90.44 111 GLN A C 1
ATOM 888 O O . GLN A 1 111 ? -10.067 -5.811 17.643 1.00 90.44 111 GLN A O 1
ATOM 893 N N . ALA A 1 112 ? -8.385 -7.134 18.339 1.00 92.12 112 ALA A N 1
ATOM 894 C CA . ALA A 1 112 ? -7.439 -6.693 17.320 1.00 92.12 112 ALA A CA 1
ATOM 895 C C . ALA A 1 112 ? -7.955 -6.997 15.904 1.00 92.12 112 ALA A C 1
ATOM 897 O O . ALA A 1 112 ? -7.969 -6.106 15.061 1.00 92.12 112 ALA A O 1
ATOM 898 N N . ALA A 1 113 ? -8.458 -8.211 15.659 1.00 92.12 113 ALA A N 1
ATOM 899 C CA . ALA A 1 113 ? -9.048 -8.596 14.379 1.00 92.12 113 ALA A CA 1
ATOM 900 C C . ALA A 1 113 ? -10.287 -7.756 14.031 1.00 92.12 113 ALA A C 1
ATOM 902 O O . ALA A 1 113 ? -10.415 -7.330 12.888 1.00 92.12 113 ALA A O 1
ATOM 903 N N . LEU A 1 114 ? -11.155 -7.464 15.010 1.00 92.31 114 LEU A N 1
ATOM 904 C CA . LEU A 1 114 ? -12.339 -6.618 14.816 1.00 92.31 114 LEU A CA 1
ATOM 905 C C . LEU A 1 114 ? -11.971 -5.190 14.384 1.00 92.31 114 LEU A C 1
ATOM 907 O O . LEU A 1 114 ? -12.620 -4.614 13.521 1.00 92.31 114 LEU A O 1
ATOM 911 N N . VAL A 1 115 ? -10.920 -4.605 14.960 1.00 92.50 115 VAL A N 1
ATOM 912 C CA . VAL A 1 115 ? -10.425 -3.293 14.510 1.00 92.50 115 VAL A CA 1
ATOM 913 C C . VAL A 1 115 ? -9.744 -3.416 13.144 1.00 92.50 115 VAL A C 1
ATOM 915 O O . VAL A 1 115 ? -9.907 -2.553 12.280 1.00 92.50 115 VAL A O 1
ATOM 918 N N . PHE A 1 116 ? -9.029 -4.516 12.908 1.00 92.38 116 PHE A N 1
ATOM 919 C CA . PHE A 1 116 ? -8.320 -4.768 11.658 1.00 92.38 116 PHE A CA 1
ATOM 920 C C . PHE A 1 116 ? -9.254 -4.962 10.454 1.00 92.38 116 PHE A C 1
ATOM 922 O O . PHE A 1 116 ? -8.862 -4.623 9.340 1.00 92.38 116 PHE A O 1
ATOM 929 N N . THR A 1 117 ? -10.509 -5.400 10.635 1.00 92.31 117 THR A N 1
ATOM 930 C CA . THR A 1 117 ? -11.495 -5.428 9.532 1.00 92.31 117 THR A CA 1
ATOM 931 C C . THR A 1 117 ? -11.798 -4.039 8.966 1.00 92.31 117 THR A C 1
ATOM 933 O O . THR A 1 117 ? -12.251 -3.926 7.827 1.00 92.31 117 THR A O 1
ATOM 936 N N . GLY A 1 118 ? -11.508 -2.971 9.718 1.00 90.00 118 GLY A N 1
ATOM 937 C CA . GLY A 1 118 ? -11.569 -1.599 9.218 1.00 90.00 118 GLY A CA 1
ATOM 938 C C . GLY A 1 118 ? -10.539 -1.301 8.122 1.00 90.00 118 GLY A C 1
ATOM 939 O O . GLY A 1 118 ? -10.787 -0.437 7.284 1.00 90.00 118 GLY A O 1
ATOM 940 N N . VAL A 1 119 ? -9.418 -2.035 8.071 1.00 92.94 119 VAL A N 1
ATOM 941 C CA . VAL A 1 119 ? -8.368 -1.837 7.059 1.00 92.94 119 VAL A CA 1
ATOM 942 C C . VAL A 1 119 ? -8.863 -2.206 5.656 1.00 92.94 119 VAL A C 1
ATOM 944 O O . VAL A 1 119 ? -8.846 -1.321 4.801 1.00 92.94 119 VAL A O 1
ATOM 947 N N . PRO A 1 120 ? -9.365 -3.432 5.380 1.00 91.88 120 PRO A N 1
ATOM 948 C CA . PRO A 1 120 ? -9.953 -3.750 4.080 1.00 91.88 120 PRO A CA 1
ATOM 949 C C . PRO A 1 120 ? -11.044 -2.763 3.659 1.00 91.88 120 PRO A C 1
ATOM 951 O O . PRO A 1 120 ? -11.060 -2.332 2.510 1.00 91.88 120 PRO A O 1
ATOM 954 N N . LEU A 1 121 ? -11.908 -2.346 4.591 1.00 92.38 121 LEU A N 1
ATOM 955 C CA . LEU A 1 121 ? -12.969 -1.383 4.302 1.00 92.38 121 LEU A CA 1
ATOM 956 C C . LEU A 1 121 ? -12.394 -0.035 3.834 1.00 92.38 121 LEU A C 1
ATOM 958 O O . LEU A 1 121 ? -12.805 0.492 2.800 1.00 92.38 121 LEU A O 1
ATOM 962 N N . ALA A 1 122 ? -11.386 0.489 4.529 1.00 91.81 122 ALA A N 1
ATOM 963 C CA . ALA A 1 122 ? -10.720 1.726 4.139 1.00 91.81 122 ALA A CA 1
ATOM 964 C C . ALA A 1 122 ? -9.997 1.596 2.785 1.00 91.81 122 ALA A C 1
ATOM 966 O O . ALA A 1 122 ? -10.116 2.477 1.932 1.00 91.81 122 ALA A O 1
ATOM 967 N N . LEU A 1 123 ? -9.310 0.472 2.549 1.00 92.56 123 LEU A N 1
ATOM 968 C CA . LEU A 1 123 ? -8.647 0.188 1.274 1.00 92.56 123 LEU A CA 1
ATOM 969 C C . LEU A 1 123 ? -9.648 0.162 0.112 1.00 92.56 123 LEU A C 1
ATOM 971 O O . LEU A 1 123 ? -9.382 0.775 -0.921 1.00 92.56 123 LEU A O 1
ATOM 975 N N . THR A 1 124 ? -10.810 -0.480 0.278 1.00 93.62 124 THR A N 1
ATOM 976 C CA . THR A 1 124 ? -11.848 -0.499 -0.768 1.00 93.62 124 THR A CA 1
ATOM 977 C C . THR A 1 124 ? -12.346 0.905 -1.114 1.00 93.62 124 THR A C 1
ATOM 979 O O . THR A 1 124 ? -12.458 1.229 -2.296 1.00 93.62 124 THR A O 1
ATOM 982 N N . GLY A 1 125 ? -12.544 1.773 -0.115 1.00 91.56 125 GLY A N 1
ATOM 983 C CA . GLY A 1 125 ? -12.904 3.176 -0.337 1.00 91.56 125 GLY A CA 1
ATOM 984 C C . GLY A 1 125 ? -11.819 3.957 -1.085 1.00 91.56 125 GLY A C 1
ATOM 985 O O . GLY A 1 125 ? -12.120 4.689 -2.027 1.00 91.56 125 GLY A O 1
ATOM 986 N N . GLY A 1 126 ? -10.546 3.755 -0.732 1.00 91.50 126 GLY A N 1
ATOM 987 C CA . GLY A 1 126 ? -9.427 4.401 -1.423 1.00 91.50 126 GLY A CA 1
ATOM 988 C C . GLY A 1 126 ? -9.255 3.930 -2.874 1.00 91.50 126 GLY A C 1
ATOM 989 O O . GLY A 1 126 ? -9.030 4.749 -3.763 1.00 91.50 126 GLY A O 1
ATOM 990 N N . VAL A 1 127 ? -9.415 2.629 -3.146 1.00 92.38 127 VAL A N 1
ATOM 991 C CA . VAL A 1 127 ? -9.367 2.082 -4.515 1.00 92.38 127 VAL A CA 1
ATOM 992 C C . VAL A 1 127 ? -10.526 2.623 -5.348 1.00 92.38 127 VAL A C 1
ATOM 994 O O . VAL A 1 127 ? -10.314 3.039 -6.485 1.00 92.38 127 VAL A O 1
ATOM 997 N N . MET A 1 128 ? -11.730 2.688 -4.774 1.00 93.38 128 MET A N 1
ATOM 998 C CA . MET A 1 128 ? -12.895 3.274 -5.436 1.00 93.38 128 MET A CA 1
ATOM 999 C C . MET A 1 128 ? -12.666 4.755 -5.772 1.00 93.38 128 MET A C 1
ATOM 1001 O O . MET A 1 128 ? -12.954 5.179 -6.889 1.00 93.38 128 MET A O 1
ATOM 1005 N N . ALA A 1 129 ? -12.074 5.530 -4.859 1.00 91.31 129 ALA A N 1
ATOM 1006 C CA . ALA A 1 129 ? -11.743 6.932 -5.104 1.00 91.31 129 ALA A CA 1
ATOM 1007 C C . ALA A 1 129 ? -10.719 7.114 -6.240 1.00 91.31 129 ALA A C 1
ATOM 1009 O O . ALA A 1 129 ? -10.885 8.000 -7.080 1.00 91.31 129 ALA A O 1
ATOM 1010 N N . LEU A 1 130 ? -9.686 6.264 -6.310 1.00 90.94 130 LEU A N 1
ATOM 1011 C CA . LEU A 1 130 ? -8.726 6.282 -7.422 1.00 90.94 130 LEU A CA 1
ATOM 1012 C C . LEU A 1 130 ? -9.381 5.910 -8.752 1.00 90.94 130 LEU A C 1
ATOM 1014 O O . LEU A 1 130 ? -9.113 6.563 -9.761 1.00 90.94 130 LEU A O 1
ATOM 1018 N N . ALA A 1 131 ? -10.259 4.904 -8.742 1.00 89.19 131 ALA A N 1
ATOM 1019 C CA . ALA A 1 131 ? -10.985 4.460 -9.925 1.00 89.19 131 ALA A CA 1
ATOM 1020 C C . ALA A 1 131 ? -11.898 5.565 -10.477 1.00 89.19 131 ALA A C 1
ATOM 1022 O O . ALA A 1 131 ? -11.847 5.850 -11.670 1.00 89.19 131 ALA A O 1
ATOM 1023 N N . ILE A 1 132 ? -12.662 6.248 -9.613 1.00 93.94 132 ILE A N 1
ATOM 1024 C CA . ILE A 1 132 ? -13.523 7.379 -10.005 1.00 93.94 132 ILE A CA 1
ATOM 1025 C C . ILE A 1 132 ? -12.691 8.529 -10.588 1.00 93.94 132 ILE A C 1
ATOM 1027 O O . ILE A 1 132 ? -13.117 9.192 -11.530 1.00 93.94 132 ILE A O 1
ATOM 1031 N N . ARG A 1 133 ? -11.489 8.761 -10.053 1.00 89.62 133 ARG A N 1
ATOM 1032 C CA . ARG A 1 133 ? -10.599 9.838 -10.507 1.00 89.62 133 ARG A CA 1
ATOM 1033 C C . ARG A 1 133 ? -9.775 9.469 -11.747 1.00 89.62 133 ARG A C 1
ATOM 1035 O O . ARG A 1 133 ? -9.084 10.333 -12.279 1.00 89.62 133 ARG A O 1
ATOM 1042 N N . GLY A 1 134 ? -9.821 8.211 -12.193 1.00 85.56 134 GLY A N 1
ATOM 1043 C CA . GLY A 1 134 ? -9.046 7.713 -13.332 1.00 85.56 134 GLY A CA 1
ATOM 1044 C C . GLY A 1 134 ? -7.529 7.753 -13.117 1.00 85.56 134 GLY A C 1
ATOM 1045 O O . GLY A 1 134 ? -6.774 7.808 -14.086 1.00 85.56 134 GLY A O 1
ATOM 1046 N N . ILE A 1 135 ? -7.064 7.766 -11.862 1.00 83.62 135 ILE A N 1
ATOM 1047 C CA . ILE A 1 135 ? -5.634 7.855 -11.543 1.00 83.62 135 ILE A CA 1
ATOM 1048 C C . ILE A 1 135 ? -5.068 6.436 -11.408 1.00 83.62 135 ILE A C 1
ATOM 1050 O O . ILE A 1 135 ? -5.598 5.648 -10.618 1.00 83.62 135 ILE A O 1
ATOM 1054 N N . PRO A 1 136 ? -3.979 6.090 -12.123 1.00 80.06 136 PRO A N 1
ATOM 1055 C CA . PRO A 1 136 ? -3.364 4.779 -11.992 1.00 80.06 136 PRO A CA 1
ATOM 1056 C C . PRO A 1 136 ? -2.754 4.595 -10.601 1.00 80.06 136 PRO A C 1
ATOM 1058 O O . PRO A 1 136 ? -2.286 5.544 -9.964 1.00 80.06 136 PRO A O 1
ATOM 1061 N N . PHE A 1 137 ? -2.701 3.345 -10.144 1.00 80.38 137 PHE A N 1
ATOM 1062 C CA . PHE A 1 137 ? -2.017 3.018 -8.900 1.00 80.38 137 PHE A CA 1
ATOM 1063 C C . PHE A 1 137 ? -0.524 3.352 -9.023 1.00 80.38 137 PHE A C 1
ATOM 1065 O O . PHE A 1 137 ? 0.197 2.774 -9.837 1.00 80.38 137 PHE A O 1
ATOM 1072 N N . SER A 1 138 ? -0.063 4.297 -8.208 1.00 82.50 138 SER A N 1
ATOM 1073 C CA . SER A 1 138 ? 1.321 4.764 -8.182 1.00 82.50 138 SER A CA 1
ATOM 1074 C C . SER A 1 138 ? 1.968 4.496 -6.824 1.00 82.50 138 SER A C 1
ATOM 1076 O O . SER A 1 138 ? 1.304 4.151 -5.848 1.00 82.50 138 SER A O 1
ATOM 1078 N N . ILE A 1 139 ? 3.281 4.703 -6.734 1.00 82.00 139 ILE A N 1
ATOM 1079 C CA . ILE A 1 139 ? 4.028 4.568 -5.473 1.00 82.00 139 ILE A CA 1
ATOM 1080 C C . ILE A 1 139 ? 3.467 5.520 -4.406 1.00 82.00 139 ILE A C 1
ATOM 1082 O O . ILE A 1 139 ? 3.278 5.125 -3.257 1.00 82.00 139 ILE A O 1
ATOM 1086 N N . SER A 1 140 ? 3.153 6.757 -4.801 1.00 85.62 140 SER A N 1
ATOM 1087 C CA . SER A 1 140 ? 2.544 7.756 -3.918 1.00 85.62 140 SER A CA 1
ATOM 1088 C C . SER A 1 140 ? 1.172 7.299 -3.418 1.00 85.62 140 SER A C 1
ATOM 1090 O O . SER A 1 140 ? 0.894 7.408 -2.224 1.00 85.62 140 SER A O 1
ATOM 1092 N N . ALA A 1 141 ? 0.361 6.692 -4.293 1.00 88.06 141 ALA A N 1
ATOM 1093 C CA . ALA A 1 141 ? -0.907 6.091 -3.889 1.00 88.06 141 ALA A CA 1
ATOM 1094 C C . ALA A 1 141 ? -0.693 4.962 -2.867 1.00 88.06 141 ALA A C 1
ATOM 1096 O O . ALA A 1 141 ? -1.379 4.931 -1.850 1.00 88.06 141 ALA A O 1
ATOM 1097 N N . GLY A 1 142 ? 0.298 4.088 -3.080 1.00 87.62 142 GLY A N 1
ATOM 1098 C CA . GLY A 1 142 ? 0.661 3.019 -2.143 1.00 87.62 142 GLY A CA 1
ATOM 1099 C C . GLY A 1 142 ? 0.989 3.527 -0.734 1.00 87.62 142 GLY A C 1
ATOM 1100 O O . GLY A 1 142 ? 0.465 2.999 0.245 1.00 87.62 142 G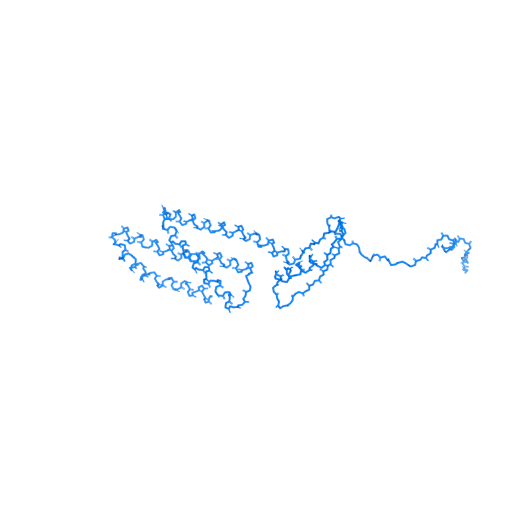LY A O 1
ATOM 1101 N N . VAL A 1 143 ? 1.788 4.593 -0.619 1.00 88.81 143 VAL A N 1
ATOM 1102 C CA . VAL A 1 143 ? 2.066 5.245 0.678 1.00 88.81 143 VAL A CA 1
ATOM 1103 C C . VAL A 1 143 ? 0.786 5.829 1.288 1.00 88.81 143 VAL A C 1
ATOM 1105 O O . VAL A 1 143 ? 0.544 5.662 2.484 1.00 88.81 143 VAL A O 1
ATOM 1108 N N . GLY A 1 144 ? -0.073 6.440 0.468 1.00 90.94 144 GLY A N 1
ATOM 1109 C CA . GLY A 1 144 ? -1.389 6.925 0.890 1.00 90.94 144 GLY A CA 1
ATOM 1110 C C . GLY A 1 144 ? -2.288 5.821 1.457 1.00 90.94 144 GLY A C 1
ATOM 1111 O O . GLY A 1 144 ? -2.934 6.031 2.478 1.00 90.94 144 GLY A O 1
ATOM 1112 N N . PHE 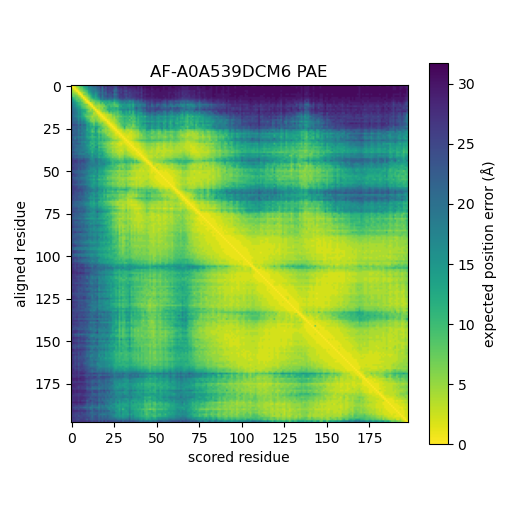A 1 145 ? -2.282 4.620 0.873 1.00 91.38 145 PHE A N 1
ATOM 1113 C CA . PHE A 1 145 ? -3.041 3.475 1.392 1.00 91.38 145 PHE A CA 1
ATOM 1114 C C . PHE A 1 145 ? -2.527 2.972 2.745 1.00 91.38 145 PHE A C 1
ATOM 1116 O O . PHE A 1 145 ? -3.334 2.597 3.600 1.00 91.38 145 PHE A O 1
ATOM 1123 N N . ILE A 1 146 ? -1.209 2.990 2.971 1.00 91.06 146 ILE A N 1
ATOM 1124 C CA . ILE A 1 146 ? -0.628 2.662 4.284 1.00 91.06 146 ILE A CA 1
ATOM 1125 C C . ILE A 1 146 ? -1.097 3.690 5.322 1.00 91.06 146 ILE A C 1
ATOM 1127 O O . ILE A 1 146 ? -1.579 3.312 6.391 1.00 91.06 146 ILE A O 1
ATOM 1131 N N . ALA A 1 147 ? -1.022 4.982 4.989 1.00 91.12 147 ALA A N 1
ATOM 1132 C CA . ALA A 1 147 ? -1.488 6.057 5.864 1.00 91.12 147 ALA A CA 1
ATOM 1133 C C . ALA A 1 147 ? -2.996 5.949 6.159 1.00 91.12 147 ALA A C 1
ATOM 1135 O O . ALA A 1 147 ? -3.406 6.018 7.318 1.00 91.12 147 ALA A O 1
ATOM 1136 N N . LEU A 1 148 ? -3.814 5.694 5.133 1.00 92.00 148 LEU A N 1
ATOM 1137 C CA . LEU A 1 148 ? -5.259 5.494 5.252 1.00 92.00 148 LEU A CA 1
ATOM 1138 C C . LEU A 1 148 ? -5.598 4.315 6.173 1.00 92.00 148 LEU A C 1
ATOM 1140 O O . LEU A 1 148 ? -6.479 4.427 7.024 1.00 92.00 148 LEU A O 1
ATOM 1144 N N . SER A 1 149 ? -4.864 3.209 6.046 1.00 92.94 149 SER A N 1
ATOM 1145 C CA . SER A 1 149 ? -5.011 2.045 6.927 1.00 92.94 149 SER A CA 1
ATOM 1146 C C . SER A 1 149 ? -4.707 2.407 8.383 1.00 92.94 149 SER A C 1
ATOM 1148 O O . SER A 1 149 ? -5.451 2.019 9.280 1.00 92.94 149 SER A O 1
ATOM 1150 N N . GLY A 1 150 ? -3.659 3.202 8.624 1.00 91.25 150 GLY A N 1
ATOM 1151 C CA . GLY A 1 150 ? -3.311 3.700 9.956 1.00 91.25 150 GLY A CA 1
ATOM 1152 C C . GLY A 1 150 ? -4.405 4.574 10.577 1.00 91.25 150 GLY A C 1
ATOM 1153 O O . GLY A 1 150 ? -4.785 4.351 11.725 1.00 91.25 150 GLY A O 1
ATOM 1154 N N . VAL A 1 151 ? -4.967 5.520 9.816 1.00 89.81 151 VAL A N 1
ATOM 1155 C CA . VAL A 1 151 ? -6.076 6.379 10.281 1.00 89.81 151 VAL A CA 1
ATOM 1156 C C . VAL A 1 151 ? -7.334 5.556 10.570 1.00 89.81 151 VAL A C 1
ATOM 1158 O O . VAL A 1 151 ? -7.972 5.745 11.607 1.00 89.81 151 VAL A O 1
ATOM 1161 N N . ALA A 1 152 ? -7.676 4.608 9.695 1.00 91.50 152 ALA A N 1
ATOM 1162 C CA . ALA A 1 152 ? -8.814 3.715 9.897 1.00 91.50 152 ALA A CA 1
ATOM 1163 C C . ALA A 1 152 ? -8.666 2.894 11.186 1.00 91.50 152 ALA A C 1
ATOM 1165 O O . ALA A 1 152 ? -9.601 2.800 11.986 1.00 91.50 152 ALA A O 1
ATOM 1166 N N . VAL A 1 153 ? -7.465 2.361 11.422 1.00 92.81 153 VAL A N 1
ATOM 1167 C CA . VAL A 1 153 ? -7.149 1.611 12.637 1.00 92.81 153 VAL A CA 1
ATOM 1168 C C . VAL A 1 153 ? -7.177 2.500 13.871 1.00 92.81 153 VAL A C 1
ATOM 1170 O O . VAL A 1 153 ? -7.721 2.074 14.882 1.00 92.81 153 VAL A O 1
ATOM 1173 N N . LEU A 1 154 ? -6.663 3.729 13.810 1.00 90.56 154 LEU A N 1
ATOM 1174 C CA . LEU A 1 154 ? -6.710 4.663 14.936 1.00 90.56 154 LEU A CA 1
ATOM 1175 C C . LEU A 1 154 ? -8.156 4.970 15.350 1.00 90.56 154 LEU A C 1
ATOM 1177 O O . LEU A 1 154 ? -8.488 4.911 16.534 1.00 90.56 154 LEU A O 1
ATOM 1181 N N . ASN A 1 155 ? -9.030 5.235 14.378 1.00 89.62 155 ASN A N 1
ATOM 1182 C CA . ASN A 1 155 ? -10.446 5.485 14.643 1.00 89.62 155 ASN A CA 1
ATOM 1183 C C . ASN A 1 155 ? -11.121 4.261 15.289 1.00 89.62 155 ASN A C 1
ATOM 1185 O O . ASN A 1 155 ? -11.835 4.402 16.286 1.00 89.62 155 ASN A O 1
ATOM 1189 N N . GLY A 1 156 ? -10.849 3.055 14.777 1.00 90.31 156 GLY A N 1
ATOM 1190 C CA . GLY A 1 156 ? -11.356 1.811 15.362 1.00 90.31 156 GLY A CA 1
ATOM 1191 C C . GLY A 1 156 ? -10.782 1.518 16.754 1.00 90.31 156 GLY A C 1
ATOM 1192 O O . GLY A 1 156 ? -11.521 1.125 17.657 1.00 90.31 156 GLY A O 1
ATOM 1193 N N . LEU A 1 157 ? -9.489 1.776 16.962 1.00 91.75 157 LEU A N 1
ATOM 1194 C CA . LEU A 1 157 ? -8.782 1.605 18.231 1.00 91.75 157 LEU A CA 1
ATOM 1195 C C . LEU A 1 157 ? -9.404 2.476 19.324 1.00 91.75 157 LEU A C 1
ATOM 1197 O O . LEU A 1 157 ? -9.726 1.979 20.404 1.00 91.75 157 LEU A O 1
ATOM 1201 N N . VAL A 1 158 ? -9.595 3.770 19.049 1.00 89.81 158 VAL A N 1
ATOM 1202 C CA . VAL A 1 158 ? -10.166 4.730 20.005 1.00 89.81 158 VAL A CA 1
ATOM 1203 C C . VAL A 1 158 ? -11.598 4.347 20.381 1.00 89.81 158 VAL A C 1
ATOM 1205 O O . VAL A 1 158 ? -11.946 4.370 21.566 1.00 89.81 158 VAL A O 1
ATOM 1208 N N . LEU A 1 159 ? -12.419 3.954 19.401 1.00 90.94 159 LEU A N 1
ATOM 1209 C CA . LEU A 1 159 ? -13.787 3.497 19.649 1.00 90.94 159 LEU A CA 1
ATOM 1210 C C . LEU A 1 159 ? -13.804 2.232 20.516 1.00 90.94 159 LEU A C 1
ATOM 1212 O O . LEU A 1 159 ? -14.481 2.198 21.544 1.00 90.94 159 LEU A O 1
ATOM 1216 N N . MET A 1 160 ? -13.019 1.219 20.144 1.00 91.56 160 MET A N 1
ATOM 1217 C CA . MET A 1 160 ? -12.979 -0.057 20.855 1.00 91.56 160 MET A CA 1
ATOM 1218 C C . MET A 1 160 ? -12.445 0.097 22.284 1.00 91.56 160 MET A C 1
ATOM 1220 O O . MET A 1 160 ? -12.982 -0.487 23.225 1.00 91.56 160 MET A O 1
ATOM 1224 N N . THR A 1 161 ? -11.441 0.955 22.475 1.00 90.62 161 THR A N 1
ATOM 1225 C CA . THR A 1 161 ? -10.898 1.285 23.801 1.00 90.62 161 THR A CA 1
ATOM 1226 C C . THR A 1 161 ? -11.968 1.912 24.692 1.00 90.62 161 THR A C 1
ATOM 1228 O O . THR A 1 161 ? -12.095 1.554 25.861 1.00 90.62 161 THR A O 1
ATOM 1231 N N . PHE A 1 162 ? -12.787 2.811 24.144 1.00 89.81 162 PHE A N 1
ATOM 1232 C CA . PHE A 1 162 ? -13.866 3.450 24.893 1.00 89.81 162 PHE A CA 1
ATOM 1233 C C . PHE A 1 162 ? -15.004 2.477 25.240 1.00 89.81 162 PHE A C 1
ATOM 1235 O O . PHE A 1 162 ? -15.502 2.492 26.365 1.00 89.81 162 PHE A O 1
ATOM 1242 N N . ILE A 1 163 ? -15.364 1.576 24.319 1.00 91.25 163 ILE A N 1
ATOM 1243 C CA . ILE A 1 163 ? -16.321 0.491 24.593 1.00 91.25 163 ILE A CA 1
ATOM 1244 C C . ILE A 1 163 ? -15.795 -0.398 25.728 1.00 91.25 163 ILE A C 1
ATOM 1246 O O . ILE A 1 163 ? -16.525 -0.675 26.678 1.00 91.25 163 ILE A O 1
ATOM 1250 N N . ASN A 1 164 ? -14.519 -0.793 25.690 1.00 90.56 164 ASN A N 1
ATOM 1251 C CA . ASN A 1 164 ? -13.901 -1.579 26.761 1.00 90.56 164 ASN A CA 1
ATOM 1252 C C . ASN A 1 164 ? -13.910 -0.844 28.111 1.00 90.56 164 ASN A C 1
ATOM 1254 O O . ASN A 1 164 ? -14.186 -1.464 29.135 1.00 90.56 164 ASN A O 1
ATOM 1258 N N . GLN A 1 165 ? -13.672 0.471 28.129 1.00 90.75 165 GLN A N 1
ATOM 1259 C CA . GLN A 1 165 ? -13.773 1.280 29.350 1.00 90.75 165 GLN A CA 1
ATOM 1260 C C . GLN A 1 165 ? -15.200 1.305 29.915 1.00 90.75 165 GLN A C 1
ATOM 1262 O O . GLN A 1 165 ? -15.375 1.184 31.125 1.00 90.75 165 GLN A O 1
ATOM 1267 N N . LEU A 1 166 ? -16.226 1.428 29.066 1.00 90.69 166 LEU A N 1
ATOM 1268 C CA . LEU A 1 166 ? -17.628 1.358 29.499 1.00 90.69 166 LEU A CA 1
ATOM 1269 C C . LEU A 1 166 ? -17.979 -0.029 30.050 1.00 90.69 166 LEU A C 1
ATOM 1271 O O . LEU A 1 166 ? -18.639 -0.124 31.084 1.00 90.69 166 LEU A O 1
ATOM 1275 N N . ARG A 1 167 ? -17.478 -1.096 29.417 1.00 91.88 167 ARG A N 1
ATOM 1276 C CA . ARG A 1 167 ? -17.633 -2.468 29.919 1.00 91.88 167 ARG A CA 1
ATOM 1277 C C . ARG A 1 167 ? -16.951 -2.673 31.271 1.00 91.88 167 ARG A C 1
ATOM 1279 O O . ARG A 1 167 ? -17.531 -3.302 32.147 1.00 91.88 167 ARG A O 1
ATOM 1286 N N . ALA A 1 168 ? -15.763 -2.102 31.472 1.00 90.50 168 ALA A N 1
ATOM 1287 C CA . ALA A 1 168 ? -15.058 -2.152 32.755 1.00 90.50 168 ALA A CA 1
ATOM 1288 C C . ALA A 1 168 ? -15.804 -1.406 33.878 1.00 90.50 168 ALA A C 1
ATOM 1290 O O . ALA A 1 168 ? -15.652 -1.743 35.046 1.00 90.50 168 ALA A O 1
ATOM 1291 N N . ARG A 1 169 ? -16.649 -0.425 33.532 1.00 91.56 169 ARG A N 1
ATOM 1292 C CA . ARG A 1 169 ? -17.538 0.289 34.468 1.00 91.56 169 ARG A CA 1
ATOM 1293 C C . ARG A 1 169 ? -18.863 -0.439 34.741 1.00 91.56 169 ARG A C 1
ATOM 1295 O O . ARG A 1 169 ? -19.732 0.125 35.394 1.00 91.56 169 ARG A O 1
ATOM 1302 N N . GLY A 1 170 ? -19.029 -1.667 34.244 1.00 90.62 170 GLY A N 1
ATOM 1303 C CA . GLY A 1 170 ? -20.203 -2.504 34.504 1.00 90.62 170 GLY A CA 1
ATOM 1304 C C . GLY A 1 170 ? -21.366 -2.325 33.526 1.00 90.62 170 GLY A C 1
ATOM 1305 O O . GLY A 1 170 ? -22.429 -2.897 33.754 1.00 90.62 170 GLY A O 1
ATOM 1306 N N . HIS A 1 171 ? -21.204 -1.570 32.432 1.00 88.38 171 HIS A N 1
ATOM 1307 C CA . HIS A 1 171 ? -22.241 -1.500 31.397 1.00 88.38 171 HIS A CA 1
ATOM 1308 C C . HIS A 1 171 ? -22.365 -2.821 30.623 1.00 88.38 171 HIS A C 1
ATOM 1310 O O . HIS A 1 171 ? -21.365 -3.491 30.339 1.00 88.38 171 HIS A O 1
ATOM 1316 N N . SER A 1 172 ? -23.599 -3.157 30.230 1.00 92.00 172 SER A N 1
ATOM 1317 C CA . SER A 1 172 ? -23.880 -4.244 29.288 1.00 92.00 172 SER A CA 1
ATOM 1318 C C . SER A 1 172 ? -23.191 -3.982 27.937 1.00 92.00 172 SER A C 1
ATOM 1320 O O . SER A 1 172 ? -22.828 -2.847 27.620 1.00 92.00 172 SER A O 1
ATOM 1322 N N . ILE A 1 173 ? -22.978 -5.029 27.132 1.00 87.81 173 ILE A N 1
ATOM 1323 C CA . ILE A 1 173 ? -22.324 -4.888 25.818 1.00 87.81 173 ILE A CA 1
ATOM 1324 C C . ILE A 1 173 ? -23.134 -3.950 24.913 1.00 87.81 173 ILE A C 1
ATOM 1326 O O . ILE A 1 173 ? -22.553 -3.047 24.313 1.00 87.81 173 ILE A O 1
ATOM 1330 N N . ASP A 1 174 ? -24.456 -4.119 24.864 1.00 90.94 174 ASP A N 1
ATOM 1331 C CA . ASP A 1 174 ? -25.340 -3.304 24.028 1.00 90.94 174 ASP A CA 1
ATOM 1332 C C . ASP A 1 174 ? -25.342 -1.830 24.451 1.00 90.94 174 ASP A C 1
ATOM 1334 O O . ASP A 1 174 ? -25.214 -0.939 23.605 1.00 90.94 174 ASP A O 1
ATOM 1338 N N . ASP A 1 175 ? -25.393 -1.558 25.760 1.00 89.69 175 ASP A N 1
ATOM 1339 C CA . ASP A 1 175 ? -25.326 -0.186 26.275 1.00 89.69 175 ASP A CA 1
ATOM 1340 C C . ASP A 1 175 ? -23.961 0.452 26.022 1.00 89.69 175 ASP A C 1
ATOM 1342 O O . ASP A 1 175 ? -23.879 1.634 25.677 1.00 89.69 175 ASP A O 1
ATOM 1346 N N . ALA A 1 176 ? -22.880 -0.319 26.180 1.00 90.38 176 ALA A N 1
ATOM 1347 C CA . ALA A 1 176 ? -21.521 0.152 25.941 1.00 90.38 176 ALA A CA 1
ATOM 1348 C C . ALA A 1 176 ? -21.293 0.496 24.461 1.00 90.38 176 ALA A C 1
ATOM 1350 O O . ALA A 1 176 ? -20.652 1.505 24.169 1.00 90.38 176 ALA A O 1
ATOM 1351 N N . ILE A 1 177 ? -21.841 -0.298 23.534 1.00 90.19 177 ILE A N 1
ATOM 1352 C CA . ILE A 1 177 ? -21.773 -0.026 22.092 1.00 90.19 177 ILE A CA 1
ATOM 1353 C C . ILE A 1 177 ? -22.580 1.228 21.746 1.00 90.19 177 ILE A C 1
ATOM 1355 O O . ILE A 1 177 ? -22.040 2.114 21.087 1.00 90.19 177 ILE A O 1
ATOM 1359 N N . ARG A 1 178 ? -23.830 1.347 22.220 1.00 90.31 178 ARG A N 1
ATOM 1360 C CA . ARG A 1 178 ? -24.686 2.518 21.942 1.00 90.31 178 ARG A CA 1
ATOM 1361 C C . ARG A 1 178 ? -24.066 3.813 22.466 1.00 90.31 178 ARG A C 1
ATOM 1363 O O . ARG A 1 178 ? -23.809 4.729 21.690 1.00 90.31 178 ARG A O 1
ATOM 1370 N N . LYS A 1 179 ? -23.724 3.864 23.760 1.00 89.25 179 LYS A N 1
ATOM 1371 C CA . LYS A 1 179 ? -23.067 5.041 24.361 1.00 89.25 179 LYS A CA 1
ATOM 1372 C C . LYS A 1 179 ? -21.707 5.322 23.735 1.00 89.25 179 LYS A C 1
ATOM 1374 O O . LYS A 1 179 ? -21.331 6.485 23.572 1.00 89.25 179 LYS A O 1
ATOM 1379 N N . GLY A 1 180 ? -20.955 4.272 23.410 1.00 86.62 180 GLY A N 1
ATOM 1380 C CA . GLY A 1 180 ? -19.657 4.395 22.763 1.00 86.62 180 GLY A CA 1
ATOM 1381 C C . GLY A 1 180 ? -19.755 5.040 21.386 1.00 86.62 180 GLY A C 1
ATOM 1382 O O . GLY A 1 180 ? -19.011 5.983 21.110 1.00 86.62 180 GLY A O 1
ATOM 1383 N N . ALA A 1 181 ? -20.706 4.589 20.568 1.00 87.31 181 ALA A N 1
ATOM 1384 C CA . ALA A 1 181 ? -20.987 5.159 19.259 1.00 87.31 181 ALA A CA 1
ATOM 1385 C C . ALA A 1 181 ? -21.420 6.627 19.371 1.00 87.31 181 ALA A C 1
ATOM 1387 O O . ALA A 1 181 ? -20.769 7.479 18.773 1.00 87.31 181 ALA A O 1
ATOM 1388 N N . ASP A 1 182 ? -22.414 6.951 20.203 1.00 89.06 182 ASP A N 1
ATOM 1389 C CA . ASP A 1 182 ? -22.927 8.325 20.342 1.00 89.06 182 ASP A CA 1
ATOM 1390 C C . ASP A 1 182 ? -21.844 9.319 20.783 1.00 89.06 182 ASP A C 1
ATOM 1392 O O . ASP A 1 182 ? -21.737 10.432 20.261 1.00 89.06 182 ASP A O 1
ATOM 1396 N N . THR A 1 183 ? -20.987 8.904 21.719 1.00 87.62 183 THR A N 1
ATOM 1397 C CA . THR A 1 183 ? -19.938 9.774 22.270 1.00 87.62 183 THR A CA 1
ATOM 1398 C C . THR A 1 183 ? -18.794 9.989 21.278 1.00 87.62 183 THR A C 1
ATOM 1400 O O . THR A 1 183 ? -18.171 11.053 21.255 1.00 87.62 183 THR A O 1
ATOM 1403 N N . ARG A 1 184 ? -18.479 8.978 20.458 1.00 87.69 184 ARG A N 1
ATOM 1404 C CA . ARG A 1 18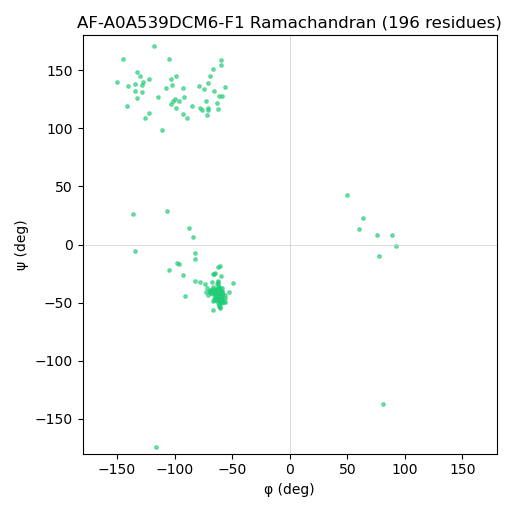4 ? -17.327 9.001 19.544 1.00 87.69 184 ARG A CA 1
ATOM 1405 C C . ARG A 1 184 ? -17.673 9.392 18.116 1.00 87.69 184 ARG A C 1
ATOM 1407 O O . ARG A 1 184 ? -16.765 9.792 17.394 1.00 87.69 184 ARG A O 1
ATOM 1414 N N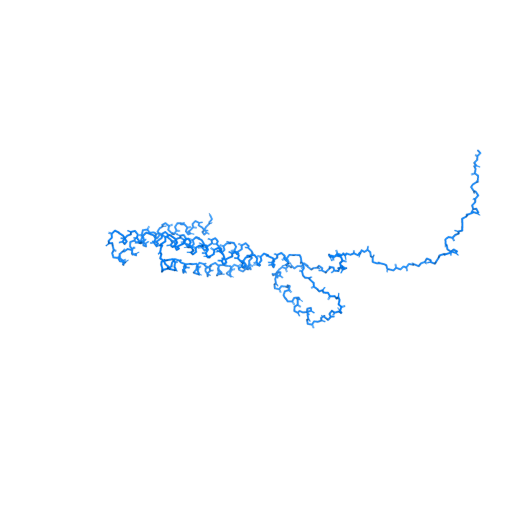 . LEU A 1 185 ? -18.947 9.368 17.733 1.00 87.62 185 LEU A N 1
ATOM 1415 C CA . LEU A 1 185 ? -19.387 9.722 16.387 1.00 87.62 185 LEU A CA 1
ATOM 1416 C C . LEU A 1 185 ? -18.925 11.130 15.992 1.00 87.62 185 LEU A C 1
ATOM 1418 O O . LEU A 1 185 ? -18.305 11.296 14.947 1.00 87.62 185 LEU A O 1
ATOM 1422 N N . ARG A 1 186 ? -19.149 12.137 16.849 1.00 88.88 186 ARG A N 1
ATOM 1423 C CA . ARG A 1 186 ? -18.729 13.525 16.576 1.00 88.88 186 ARG A CA 1
ATOM 1424 C C . ARG A 1 186 ? -17.206 13.657 16.395 1.00 88.88 186 ARG A C 1
ATOM 1426 O O . ARG A 1 186 ? -16.802 14.161 15.351 1.00 88.88 186 ARG A O 1
ATOM 1433 N N . PRO A 1 187 ? -16.358 13.190 17.335 1.00 88.88 187 PRO A N 1
ATOM 1434 C CA . PRO A 1 187 ? -14.907 13.213 17.150 1.00 88.88 187 PRO A CA 1
ATOM 1435 C C . PRO A 1 187 ? -14.419 12.492 15.888 1.00 88.88 187 PRO A C 1
ATOM 1437 O O . PRO A 1 187 ? -13.567 13.026 15.187 1.00 88.88 187 PRO A O 1
ATOM 1440 N N . ILE A 1 188 ? -14.957 11.305 15.583 1.00 87.75 188 ILE A N 1
ATOM 1441 C CA . ILE A 1 188 ? -14.537 10.512 14.414 1.00 87.75 188 ILE A CA 1
ATOM 1442 C C . ILE A 1 188 ? -14.929 11.217 13.110 1.00 87.75 188 ILE A C 1
ATOM 1444 O O . ILE A 1 188 ? -14.151 11.238 12.161 1.00 87.75 188 ILE A O 1
ATOM 1448 N N . LEU A 1 189 ? -16.113 11.831 13.059 1.00 88.75 189 LEU A N 1
ATOM 1449 C CA . LEU A 1 189 ? -16.523 12.622 11.900 1.00 88.75 189 LEU A CA 1
ATOM 1450 C C . LEU A 1 189 ? -15.641 13.860 11.721 1.00 88.75 189 LEU A C 1
ATOM 1452 O O . LEU A 1 189 ? -15.267 14.167 10.596 1.00 88.75 189 LEU A O 1
ATOM 1456 N N . MET A 1 190 ? -15.258 14.542 12.805 1.00 90.94 190 MET A N 1
ATOM 1457 C CA . MET A 1 190 ? -14.337 15.682 12.726 1.00 90.94 190 MET A CA 1
ATOM 1458 C C . MET A 1 190 ? -12.981 15.275 12.140 1.00 90.94 190 MET A C 1
ATOM 1460 O O . MET A 1 190 ? -12.504 15.929 11.216 1.00 90.94 190 MET A O 1
ATOM 1464 N N . THR A 1 191 ? -12.375 14.184 12.623 1.00 87.50 191 THR A N 1
ATOM 1465 C CA . THR A 1 191 ? -11.077 13.722 12.101 1.00 87.50 191 THR A CA 1
ATOM 1466 C C . THR A 1 191 ? -11.178 13.239 10.657 1.00 87.50 191 THR A C 1
ATOM 1468 O O . THR A 1 191 ? -10.293 13.536 9.856 1.00 87.50 191 THR A O 1
ATOM 1471 N N . ALA A 1 192 ? -12.264 12.548 10.298 1.00 85.12 192 ALA A N 1
ATOM 1472 C CA . ALA A 1 192 ? -12.510 12.108 8.928 1.00 85.12 192 ALA A CA 1
ATOM 1473 C C . ALA A 1 192 ? -12.693 13.291 7.965 1.00 85.12 192 ALA A C 1
ATOM 1475 O O . ALA A 1 192 ? -12.097 13.298 6.890 1.00 85.12 192 ALA A O 1
ATOM 1476 N N . LEU A 1 193 ? -13.468 14.306 8.361 1.00 88.88 193 LEU A N 1
ATOM 1477 C CA . LEU A 1 193 ? -13.708 15.495 7.546 1.00 88.88 193 LEU A CA 1
ATOM 1478 C C . LEU A 1 193 ? -12.425 16.297 7.330 1.00 88.88 193 LEU A C 1
ATOM 1480 O O . LEU A 1 193 ? -12.121 16.618 6.184 1.00 88.88 193 LEU A O 1
ATOM 1484 N N . VAL A 1 194 ? -11.646 16.544 8.389 1.00 88.75 194 VAL A N 1
ATOM 1485 C CA . VAL A 1 194 ? -10.343 17.227 8.291 1.00 88.75 194 VAL A CA 1
ATOM 1486 C C . VAL A 1 194 ? -9.414 16.480 7.336 1.00 88.75 194 VAL A C 1
ATOM 1488 O O . VAL A 1 194 ? -8.895 17.073 6.400 1.00 88.75 194 VAL A O 1
ATOM 1491 N N . ALA A 1 195 ? -9.277 15.161 7.496 1.00 81.75 195 ALA A N 1
ATOM 1492 C CA . ALA A 1 195 ? -8.438 14.360 6.608 1.00 81.75 195 ALA A CA 1
ATOM 1493 C C . ALA A 1 195 ? -8.923 14.365 5.144 1.00 81.75 195 ALA A C 1
ATOM 1495 O O . ALA A 1 195 ? -8.109 14.241 4.232 1.00 81.75 195 ALA A O 1
ATOM 1496 N N . SER A 1 196 ? -10.236 14.484 4.911 1.00 81.31 196 SER A N 1
ATOM 1497 C CA . SER A 1 196 ? -10.819 14.502 3.562 1.00 81.31 196 SER A CA 1
ATOM 1498 C C . SER A 1 196 ? -10.759 15.865 2.865 1.00 81.31 196 SER A C 1
ATOM 1500 O O . SER A 1 196 ? -10.662 15.905 1.639 1.00 81.31 196 SER A O 1
ATOM 1502 N N . LEU A 1 197 ? -10.832 16.964 3.623 1.00 83.19 197 LEU A N 1
ATOM 1503 C CA . LEU A 1 197 ? -10.882 18.331 3.094 1.00 83.19 197 LEU A CA 1
ATOM 1504 C C . LEU A 1 197 ? -9.492 18.972 2.976 1.00 83.19 197 LEU A C 1
ATOM 1506 O O . LEU A 1 197 ? -9.307 19.800 2.084 1.00 83.19 197 LEU A O 1
ATOM 1510 N N . GLY A 1 198 ? -8.526 18.533 3.793 1.00 68.38 198 GLY A N 1
ATOM 1511 C CA . GLY A 1 198 ? -7.173 19.094 3.852 1.00 68.38 198 GLY A CA 1
ATOM 1512 C C . GLY A 1 198 ? -7.030 20.131 4.952 1.00 68.38 198 GLY A C 1
ATOM 1513 O O . GLY A 1 198 ? -7.687 21.188 4.848 1.00 68.38 198 GLY A O 1
#

Solvent-accessible surface area (backbone atoms only — not comparable to full-atom values): 12148 Å² total; per-residue (Å²): 139,84,84,82,81,82,87,86,83,70,85,60,65,76,81,81,48,88,86,72,94,72,94,68,81,92,72,87,50,65,57,96,89,39,84,54,85,88,85,88,82,88,81,77,98,62,62,68,67,62,51,50,53,53,50,50,55,51,44,66,73,73,53,85,74,60,91,93,63,85,89,82,79,66,66,73,60,39,54,49,51,56,50,49,58,48,46,68,52,48,53,57,49,52,52,51,50,53,49,50,52,35,28,70,73,64,75,31,68,70,59,28,49,61,29,50,58,37,30,62,55,44,50,54,53,52,52,50,53,32,59,76,68,70,53,76,93,42,74,70,52,53,54,48,51,54,52,47,32,51,52,38,34,51,56,36,48,56,48,52,52,48,26,52,53,36,40,74,72,69,42,53,72,70,57,15,50,53,55,33,46,68,69,44,48,61,62,52,50,52,55,51,48,48,72,73,71,108

pLDDT: mean 85.86, std 9.04, range [41.97, 95.38]

Sequence (198 aa):
MPRTFRSDRWPRLLSRAKITFQEGPNQITRENGKRRIAVMANVTGRDIGGFVTEAQQRIDASIHLPPGYWLGWGGQFENLIAARKRLEIVVPLSLALIFLLLFTTFGSIKQAALVFTGVPLALTGGVMALAIRGIPFSISAGVGFIALSGVAVLNGLVLMTFINQLRARGHSIDDAIRKGADTRLRPILMTALVASLG

Radius of gyration: 33.63 Å; Cα contacts (8 Å, |Δi|>4): 82; chains: 1; bounding box: 94×53×86 Å

Mean predicted aligned error: 10.83 Å

Foldseek 3Di:
DDDDDDPPPDDDPVVPDDDDDDDDDPDFDDDPNHTDDDDDDDDDPDDPVVVVVVVVVCCVVPPDDDPPDDDDDDDPVVVQVVLVVVLVVVVVVLLVVLLVVLCVLPVDNVLSVVLQVLLVVQLVVLVVVCVVVVHDDGSVSSVVSSVSSVLSSVLSSQLSVQLVVVVVVVDDSVVSNVVSCVVSVVVNVVVVVVVVVD

Nearest PDB structures (foldseek):
  3k07-assembly1_A  TM=9.058E-01  e=9.974E-06  Escherichia coli K-12
  8f4r-assembly1_B  TM=8.910E-01  e=1.164E-03  Escherichia coli
  7kge-assembly1_C  TM=8.921E-01  e=2.574E-03  Acinetobacter baumannii
  8f4n-assembly1_A  TM=8.500E-01  e=3.417E-03  Escherichia coli
  6iol-assembly1_F  TM=7.988E-01  e=1.147E-01  Pseudomonas aeruginosa PAO1

Secondary structure (DSSP, 8-state):
-PPPP---S---GGGT---------S---EETTEE---------SS-HHHHHHHHHHHHHHH--PPTT------THHHHHHHHHHHHHHHHHHHHHHHHHHHHHHHS-HHHHHHHHTHHHHHHHHHHHHHHHHTPPP-HHHHHHHHHHHHHHHHHHHHHHHHHHHHHHTT--HHHHHHHHHHHHHHHHHHHHHHHHH-